Protein AF-A0A380DXK2-F1 (afdb_monomer)

Nearest PDB structures (foldseek):
  4mr0-assembly2_B  TM=6.225E-01  e=1.620E-05  Streptococcus pneumoniae R6
  4mr0-assembly1_A  TM=6.976E-01  e=2.003E-04  Streptococcus pneumoniae R6
  4yz0-assembly2_B  TM=3.897E-01  e=1.949E-01  Caldicellulosiruptor bescii DSM 6725
  8jli-assembly1_B  TM=2.303E-01  e=4.800E-01  Homo sapiens
  6fm2-assembly1_B-2  TM=2.904E-01  e=3.359E+00  Mus musculus

Solvent-accessible surface area (backbone atoms only — not comparable to full-atom values): 13545 Å² total; per-residue (Å²): 78,80,61,57,79,39,78,43,59,40,39,77,64,46,80,47,65,73,44,77,50,57,23,26,37,61,92,79,74,77,50,69,80,42,22,41,36,30,54,28,33,21,33,89,83,66,54,81,88,68,84,66,65,72,51,42,49,26,27,44,33,40,40,29,54,28,41,34,20,50,36,96,52,92,79,23,41,32,30,28,15,43,38,26,45,91,58,47,32,47,101,52,51,40,28,45,37,37,42,29,51,27,42,38,31,47,16,71,25,44,29,29,29,50,53,21,36,28,50,31,39,41,31,48,27,37,35,36,48,19,30,12,34,37,36,40,32,31,32,57,47,52,77,39,10,5,34,68,87,79,61,47,62,70,42,48,46,41,27,34,40,42,35,42,32,45,28,40,41,38,54,63,24,88,37,40,42,36,31,38,36,40,34,94,80,33,46,26,39,45,39,38,42,40,70,55,45,74,75,32,68,56,28,28,36,38,42,28,17,28,40,36,36,38,40,38,86,73,61,91,67,50,50,75,47,79,40,72,60,74,38,81,49,72,54,89,74,82,79,61,92,60,102,71,89,83,88,89,76,58,75,62,60,46,66,73,41,45,65,80,76,72,56,87,84,126

InterPro domains:
  IPR006626 Parallel beta-helix repeat [SM00710] (94-116)
  IPR006626 Parallel beta-helix repeat [SM00710] (117-138)
  IPR006626 Parallel beta-helix repeat [SM00710] (159-182)
  IPR006626 Parallel beta-helix repeat [SM00710] (188-209)
  IPR011050 Pectin lyase fold/virulence factor [SSF51126] (3-207)
  IPR012334 Pectin lyase fold [G3DSA:2.160.20.10] (1-252)

Secondary structure (DSSP, 8-state):
--S-SEEEES-EEEEEES-EEE-B--SSS--TT-EEEEEEBSSTTTS-SSS--S-PBPEEEEEES-EEE--SSTT-B--SEEEE-----TT--EEEEEEES-EEES-SSEEEE-BSEEEEEEES-EEES-SEEEEEE-B-SGGGTB-TTT--B---B--EEEEEES-EEES--SS-SEEEE-STTPPBEEEEEES-EE-STT-EEEEEEEEEEEEPPPPTT-EEEEEEEEEEE-------SSS---SSSHHHHHHHHHHHHH----

Mean predicted aligned error: 6.91 Å

Structure (mmCIF, N/CA/C/O backbone):
data_AF-A0A380DXK2-F1
#
_entry.id   AF-A0A380DXK2-F1
#
loop_
_atom_site.group_PDB
_atom_site.id
_atom_site.type_symbol
_atom_site.label_atom_id
_atom_site.label_alt_id
_atom_site.label_comp_id
_atom_site.label_asym_id
_atom_site.label_entity_id
_atom_site.label_seq_id
_atom_site.pdbx_PDB_ins_code
_atom_site.Cartn_x
_atom_site.Cartn_y
_atom_site.Cartn_z
_atom_site.occupancy
_atom_site.B_iso_or_equiv
_atom_site.auth_seq_id
_atom_site.auth_comp_id
_atom_site.auth_asym_id
_atom_site.auth_atom_id
_atom_site.pdbx_PDB_model_num
ATOM 1 N N . MET A 1 1 ? 15.115 -1.259 16.164 1.00 59.62 1 MET A N 1
ATOM 2 C CA . MET A 1 1 ? 15.925 -1.439 14.921 1.00 59.62 1 MET A CA 1
ATOM 3 C C . MET A 1 1 ? 16.032 -0.116 14.153 1.00 59.62 1 MET A C 1
ATOM 5 O O . MET A 1 1 ? 15.125 0.676 14.309 1.00 59.62 1 MET A O 1
ATOM 9 N N . SER A 1 2 ? 17.072 0.146 13.338 1.00 72.81 2 SER A N 1
ATOM 10 C CA . SER A 1 2 ? 17.188 1.383 12.511 1.00 72.81 2 SER A CA 1
ATOM 11 C C . SER A 1 2 ? 17.164 1.128 10.985 1.00 72.81 2 SER A C 1
ATOM 13 O O . SER A 1 2 ? 17.582 1.948 10.170 1.00 72.81 2 SER A O 1
ATOM 15 N N . GLY A 1 3 ? 16.683 -0.050 10.580 1.00 83.81 3 GLY A N 1
ATOM 16 C CA . GLY A 1 3 ? 16.506 -0.471 9.189 1.00 83.81 3 GLY A CA 1
ATOM 17 C C . GLY A 1 3 ? 15.325 -1.427 9.052 1.00 83.81 3 GLY A C 1
ATOM 18 O O . GLY A 1 3 ? 14.522 -1.515 9.976 1.00 83.81 3 GLY A O 1
ATOM 19 N N . HIS A 1 4 ? 15.216 -2.123 7.922 1.00 91.38 4 HIS A N 1
ATOM 20 C CA . HIS A 1 4 ? 14.158 -3.113 7.701 1.00 91.38 4 HIS A CA 1
ATOM 21 C C . HIS A 1 4 ? 14.409 -4.369 8.530 1.00 91.38 4 HIS A C 1
ATOM 23 O O . HIS A 1 4 ? 15.545 -4.850 8.587 1.00 91.38 4 HIS A O 1
ATOM 29 N N . ALA A 1 5 ? 13.357 -4.918 9.141 1.00 94.19 5 ALA A N 1
ATOM 30 C CA . ALA A 1 5 ? 13.448 -6.205 9.825 1.00 94.19 5 ALA A CA 1
ATOM 31 C C . ALA A 1 5 ? 13.549 -7.345 8.824 1.00 94.19 5 ALA A C 1
ATOM 33 O O . ALA A 1 5 ? 14.362 -8.254 8.985 1.00 94.19 5 ALA A O 1
ATOM 34 N N . ILE A 1 6 ? 12.748 -7.253 7.766 1.00 94.38 6 ILE A N 1
ATOM 35 C CA . ILE A 1 6 ? 12.801 -8.140 6.616 1.00 94.38 6 ILE A CA 1
ATOM 36 C C . ILE A 1 6 ? 12.851 -7.278 5.364 1.00 94.38 6 ILE A C 1
ATOM 38 O O . ILE A 1 6 ? 12.023 -6.392 5.172 1.00 94.38 6 ILE A O 1
ATOM 42 N N . ASP A 1 7 ? 13.809 -7.585 4.501 1.00 92.44 7 ASP A N 1
ATOM 43 C CA . ASP A 1 7 ? 13.939 -7.002 3.173 1.00 92.44 7 ASP A CA 1
ATOM 44 C C . ASP A 1 7 ? 13.830 -8.142 2.148 1.00 92.44 7 ASP A C 1
ATOM 46 O O . ASP A 1 7 ? 14.743 -8.956 1.981 1.00 92.44 7 ASP A O 1
ATOM 50 N N . ALA A 1 8 ? 12.635 -8.287 1.576 1.00 92.88 8 ALA A N 1
ATOM 51 C CA . ALA A 1 8 ? 12.204 -9.414 0.759 1.00 92.88 8 ALA A CA 1
ATOM 52 C C . ALA A 1 8 ? 12.156 -9.021 -0.721 1.00 92.88 8 ALA A C 1
ATOM 54 O O . ALA A 1 8 ? 11.147 -8.526 -1.232 1.00 92.88 8 ALA A O 1
ATOM 55 N N . CYS A 1 9 ? 13.257 -9.279 -1.424 1.00 92.62 9 CYS A N 1
ATOM 56 C CA . CYS A 1 9 ? 13.488 -8.771 -2.770 1.00 92.62 9 CYS A CA 1
ATOM 57 C C . CYS A 1 9 ? 13.574 -9.887 -3.827 1.00 92.62 9 CYS A C 1
ATOM 59 O O . CYS A 1 9 ? 14.460 -10.742 -3.773 1.00 92.62 9 CYS A O 1
ATOM 61 N N . GLY A 1 10 ? 12.669 -9.872 -4.811 1.00 93.75 10 GLY A N 1
ATOM 62 C CA . GLY A 1 10 ? 12.617 -10.864 -5.894 1.00 93.75 10 GLY A CA 1
ATOM 63 C C . GLY A 1 10 ? 12.164 -12.266 -5.469 1.00 93.75 10 GLY A C 1
ATOM 64 O O . GLY A 1 10 ? 12.605 -13.255 -6.052 1.00 93.75 10 GLY A O 1
ATOM 65 N N . ILE A 1 11 ? 11.308 -12.371 -4.450 1.00 94.44 11 ILE A N 1
ATOM 66 C CA . ILE A 1 11 ? 10.862 -13.657 -3.892 1.00 94.44 11 ILE A CA 1
ATOM 67 C C . ILE A 1 11 ? 9.568 -14.130 -4.560 1.00 94.44 11 ILE A C 1
ATOM 69 O O . ILE A 1 11 ? 8.621 -13.366 -4.710 1.00 94.44 11 ILE A O 1
ATOM 73 N N . ASN A 1 12 ? 9.488 -15.413 -4.909 1.00 97.00 12 ASN A N 1
ATOM 74 C CA . ASN A 1 12 ? 8.256 -16.050 -5.366 1.00 97.00 12 ASN A CA 1
ATOM 75 C C . ASN A 1 12 ? 7.827 -17.120 -4.356 1.00 97.00 12 ASN A C 1
ATOM 77 O O . ASN A 1 12 ? 8.365 -18.225 -4.378 1.00 97.00 12 ASN A O 1
ATOM 81 N N . GLY A 1 13 ? 6.874 -16.783 -3.485 1.00 95.94 13 GLY A N 1
ATOM 82 C CA . GLY A 1 13 ? 6.506 -17.621 -2.344 1.00 95.94 13 GLY A CA 1
ATOM 83 C C . GLY A 1 13 ? 7.196 -17.155 -1.066 1.00 95.94 13 GLY A C 1
ATOM 84 O O . GLY A 1 13 ? 8.308 -17.576 -0.764 1.00 95.94 13 GLY A O 1
ATOM 85 N N . LEU A 1 14 ? 6.524 -16.295 -0.306 1.00 97.50 14 LEU A N 1
ATOM 86 C CA . LEU A 1 14 ? 6.937 -15.889 1.039 1.00 97.50 14 LEU A CA 1
ATOM 87 C C . LEU A 1 14 ? 5.755 -16.059 1.985 1.00 97.50 14 LEU A C 1
ATOM 89 O O . LEU A 1 14 ? 4.659 -15.587 1.688 1.00 97.50 14 LEU A O 1
ATOM 93 N N . TYR A 1 15 ? 5.987 -16.694 3.129 1.00 98.25 15 TYR A N 1
ATOM 94 C CA . TYR A 1 15 ? 4.976 -16.839 4.165 1.00 98.25 15 TYR A CA 1
ATOM 95 C C . TYR A 1 15 ? 5.531 -16.392 5.513 1.00 98.25 15 TYR A C 1
ATOM 97 O O . TYR A 1 15 ? 6.488 -16.974 6.019 1.00 98.25 15 TYR A O 1
ATOM 105 N N . ILE A 1 16 ? 4.934 -15.341 6.072 1.00 98.44 16 ILE A N 1
ATOM 106 C CA . ILE A 1 16 ? 5.246 -14.806 7.396 1.00 98.44 16 ILE A CA 1
ATOM 107 C C . ILE A 1 16 ? 3.983 -14.955 8.237 1.00 98.44 16 ILE A C 1
ATOM 109 O O . ILE A 1 16 ? 2.924 -14.447 7.868 1.00 98.44 16 ILE A O 1
ATOM 113 N N . LYS A 1 17 ? 4.094 -15.685 9.345 1.00 98.12 17 LYS A N 1
ATOM 114 C CA . LYS A 1 17 ? 2.957 -16.059 10.183 1.00 98.12 17 LYS A CA 1
ATOM 115 C C . LYS A 1 17 ? 3.335 -15.971 11.656 1.00 98.12 17 LYS A C 1
ATOM 117 O O . LYS A 1 17 ? 4.442 -16.377 12.006 1.00 98.12 17 LYS A O 1
ATOM 122 N N . ASN A 1 18 ? 2.435 -15.487 12.514 1.00 98.19 18 ASN A N 1
ATOM 123 C CA . ASN A 1 18 ? 2.609 -15.498 13.977 1.00 98.19 18 ASN A CA 1
ATOM 124 C C . ASN A 1 18 ? 3.922 -14.853 14.462 1.00 98.19 18 ASN A C 1
ATOM 126 O O . ASN A 1 18 ? 4.557 -15.331 15.400 1.00 98.19 18 ASN A O 1
ATOM 130 N N . CYS A 1 19 ? 4.341 -13.776 13.800 1.00 98.50 19 CYS A N 1
ATOM 131 C CA . CYS A 1 19 ? 5.544 -13.017 14.148 1.00 98.50 19 CYS A CA 1
ATOM 132 C C . CYS A 1 19 ? 5.186 -11.667 14.779 1.00 98.50 19 CYS A C 1
ATOM 134 O O . CYS A 1 19 ? 4.150 -11.086 14.452 1.00 98.50 19 CYS A O 1
ATOM 136 N N . SER A 1 20 ? 6.075 -11.152 15.627 1.00 97.75 20 SER A N 1
ATOM 137 C CA . SER A 1 20 ? 5.959 -9.821 16.223 1.00 97.75 20 SER A CA 1
ATOM 138 C C . SER A 1 20 ? 7.123 -8.937 15.780 1.00 97.75 20 SER A C 1
ATOM 140 O O . SER A 1 20 ? 8.282 -9.350 15.844 1.00 97.75 20 SER A O 1
ATOM 142 N N . PHE A 1 21 ? 6.811 -7.736 15.301 1.00 97.44 21 PHE A N 1
ATOM 143 C CA . PHE A 1 21 ? 7.766 -6.732 14.848 1.00 97.44 21 PHE A CA 1
ATOM 144 C C . PHE A 1 21 ? 7.663 -5.514 15.763 1.00 97.44 21 PHE A C 1
ATOM 146 O O . PHE A 1 21 ? 6.885 -4.593 15.518 1.00 97.44 21 PHE A O 1
ATOM 153 N N . GLU A 1 22 ? 8.472 -5.510 16.816 1.00 95.44 22 GLU A N 1
ATOM 154 C CA . GLU A 1 22 ? 8.384 -4.550 17.918 1.00 95.44 22 GLU A CA 1
ATOM 155 C C . GLU A 1 22 ? 9.598 -3.619 17.919 1.00 95.44 22 GLU A C 1
ATOM 157 O O . GLU A 1 22 ? 10.741 -4.072 18.015 1.00 95.44 22 GLU A O 1
ATOM 162 N N . GLY A 1 23 ? 9.358 -2.312 17.836 1.00 91.56 23 GLY A N 1
ATOM 163 C CA . GLY A 1 23 ? 10.388 -1.316 18.114 1.00 91.56 23 GLY A CA 1
ATOM 164 C C . GLY A 1 23 ? 11.254 -0.875 16.925 1.00 91.56 23 GLY A C 1
ATOM 165 O O . GLY A 1 23 ? 12.134 -1.590 16.421 1.00 91.56 23 GLY A O 1
ATOM 166 N N . PHE A 1 24 ? 11.123 0.397 16.563 1.00 91.25 24 PHE A N 1
ATOM 167 C CA . PHE A 1 24 ? 11.959 1.104 15.601 1.00 91.25 24 PHE A CA 1
ATOM 168 C C . PHE A 1 24 ? 12.616 2.330 16.246 1.00 91.25 24 PHE A C 1
ATOM 170 O O . PHE A 1 24 ? 12.027 2.996 17.091 1.00 91.25 24 PHE A O 1
ATOM 177 N N . ILE A 1 25 ? 13.854 2.623 15.845 1.00 87.69 25 ILE A N 1
ATOM 178 C CA . ILE A 1 25 ? 14.570 3.842 16.227 1.00 87.69 25 ILE A CA 1
ATOM 179 C C . ILE A 1 25 ? 15.101 4.509 14.967 1.00 87.69 25 ILE A C 1
ATOM 181 O O . ILE A 1 25 ? 15.962 3.969 14.262 1.00 87.69 25 ILE A O 1
ATOM 185 N N . ASP A 1 26 ? 14.624 5.723 14.725 1.00 84.25 26 ASP A N 1
ATOM 186 C CA . ASP A 1 26 ? 15.182 6.628 13.733 1.00 84.25 26 ASP A CA 1
ATOM 187 C C . ASP A 1 26 ? 16.156 7.609 14.394 1.00 84.25 26 ASP A C 1
ATOM 189 O O . ASP A 1 26 ? 15.783 8.720 14.760 1.00 84.25 26 ASP A O 1
ATOM 193 N N . TYR A 1 27 ? 17.421 7.211 14.544 1.00 81.88 27 TYR A N 1
ATOM 194 C CA . TYR A 1 27 ? 18.449 8.085 15.128 1.00 81.88 27 TYR A CA 1
ATOM 195 C C . TYR A 1 27 ? 18.692 9.367 14.315 1.00 81.88 27 TYR A C 1
ATOM 197 O O . TYR A 1 27 ? 19.200 10.347 14.852 1.00 81.88 27 TYR A O 1
ATOM 205 N N . SER A 1 28 ? 18.366 9.350 13.019 1.00 82.81 28 SER A N 1
ATOM 206 C CA . SER A 1 28 ? 18.633 10.447 12.080 1.00 82.81 28 SER A CA 1
ATOM 207 C C . SER A 1 28 ? 17.441 11.375 11.840 1.00 82.81 28 SER A C 1
ATOM 209 O O . SER A 1 28 ? 17.629 12.491 11.371 1.00 82.81 28 SER A O 1
ATOM 211 N N . GLY A 1 29 ? 16.217 10.907 12.099 1.00 83.00 29 GLY A N 1
ATOM 212 C CA . GLY A 1 29 ? 14.978 11.537 11.625 1.00 83.00 29 GLY A CA 1
ATOM 213 C C . GLY A 1 29 ? 14.725 11.382 10.114 1.00 83.00 29 GLY A C 1
ATOM 214 O O . GLY A 1 29 ? 13.727 11.879 9.595 1.00 83.00 29 GLY A O 1
ATOM 215 N N . GLU A 1 30 ? 15.614 10.706 9.384 1.00 84.06 30 GLU A N 1
ATOM 216 C CA . GLU A 1 30 ? 15.563 10.566 7.925 1.00 84.06 30 GLU A CA 1
ATOM 217 C C . GLU A 1 30 ? 15.010 9.205 7.471 1.00 84.06 30 GLU A C 1
ATOM 219 O O . GLU A 1 30 ? 14.926 8.933 6.275 1.00 84.06 30 GLU A O 1
ATOM 224 N N . ARG A 1 31 ? 14.605 8.330 8.399 1.00 83.19 31 ARG A N 1
ATOM 225 C CA . ARG A 1 31 ? 14.123 6.961 8.139 1.00 83.19 31 ARG A CA 1
ATOM 226 C C . ARG A 1 31 ? 12.601 6.839 8.224 1.00 83.19 31 ARG A C 1
ATOM 228 O O . ARG A 1 31 ? 12.080 5.727 8.334 1.00 83.19 31 ARG A O 1
ATOM 235 N N . PHE A 1 32 ? 11.868 7.942 8.071 1.00 81.69 32 PHE A N 1
ATOM 236 C CA . PHE A 1 32 ? 10.393 7.982 8.007 1.00 81.69 32 PHE A CA 1
ATOM 237 C C . PHE A 1 32 ? 9.779 7.067 6.926 1.00 81.69 32 PHE A C 1
ATOM 239 O O . PHE A 1 32 ? 8.581 6.778 6.918 1.00 81.69 32 PHE A O 1
ATOM 246 N N . TYR A 1 33 ? 10.583 6.638 5.953 1.00 81.31 33 TYR A N 1
ATOM 247 C CA . TYR A 1 33 ? 10.167 5.731 4.893 1.00 81.31 33 TYR A CA 1
ATOM 248 C C . TYR A 1 33 ? 10.405 4.251 5.218 1.00 81.31 33 TYR A C 1
ATOM 250 O O . TYR A 1 33 ? 9.895 3.423 4.482 1.00 81.31 33 TYR A O 1
ATOM 258 N N . SER A 1 34 ? 11.145 3.906 6.277 1.00 87.88 34 SER A N 1
ATOM 259 C CA . SER A 1 34 ? 11.535 2.517 6.547 1.00 87.88 34 SER A CA 1
ATOM 260 C C . SER A 1 34 ? 10.358 1.652 7.009 1.00 87.88 34 SER A C 1
ATOM 262 O O . SER A 1 34 ? 9.697 1.963 7.999 1.00 87.88 34 SER A O 1
ATOM 264 N N . GLU A 1 35 ? 10.130 0.553 6.292 1.00 92.75 35 GLU A N 1
ATOM 265 C CA . GLU A 1 35 ? 9.209 -0.521 6.658 1.00 92.75 35 GLU A CA 1
ATOM 266 C C . GLU A 1 35 ? 9.829 -1.528 7.631 1.00 92.75 35 GLU A C 1
ATOM 268 O O . GLU A 1 35 ? 11.023 -1.820 7.530 1.00 92.75 35 GLU A O 1
ATOM 273 N N . ALA A 1 36 ? 9.000 -2.160 8.468 1.00 96.38 36 ALA A N 1
ATOM 274 C CA . ALA A 1 36 ? 9.366 -3.405 9.145 1.00 96.38 36 ALA A CA 1
ATOM 275 C C . ALA A 1 36 ? 9.620 -4.531 8.132 1.00 96.38 36 ALA A C 1
ATOM 277 O O . ALA A 1 36 ? 10.673 -5.167 8.159 1.00 96.38 36 ALA A O 1
ATOM 278 N N . ILE A 1 37 ? 8.678 -4.738 7.208 1.00 97.50 37 ILE A N 1
ATOM 279 C CA . ILE A 1 37 ? 8.799 -5.680 6.094 1.00 97.50 37 ILE A CA 1
ATOM 280 C C . ILE A 1 37 ? 8.748 -4.901 4.783 1.00 97.50 37 ILE A C 1
ATOM 282 O O . ILE A 1 37 ? 7.697 -4.402 4.374 1.00 97.50 37 ILE A O 1
ATOM 286 N N . GLN A 1 38 ? 9.874 -4.850 4.088 1.00 95.88 38 GLN A N 1
ATOM 287 C CA . GLN A 1 38 ? 9.932 -4.340 2.729 1.00 95.88 38 GLN A CA 1
ATOM 288 C C . GLN A 1 38 ? 9.748 -5.496 1.744 1.00 95.88 38 GLN A C 1
ATOM 290 O O . GLN A 1 38 ? 10.508 -6.461 1.758 1.00 95.88 38 GLN A O 1
ATOM 295 N N . LEU A 1 39 ? 8.727 -5.408 0.892 1.00 96.19 39 LEU A N 1
ATOM 296 C CA . LEU A 1 39 ? 8.545 -6.300 -0.252 1.00 96.19 39 LEU A CA 1
ATOM 297 C C . LEU A 1 39 ? 9.061 -5.566 -1.487 1.00 96.19 39 LEU A C 1
ATOM 299 O O . LEU A 1 39 ? 8.426 -4.604 -1.916 1.00 96.19 39 LEU A O 1
ATOM 303 N N . ASP A 1 40 ? 10.194 -5.983 -2.054 1.00 94.06 40 ASP A N 1
ATOM 304 C CA . ASP A 1 40 ? 10.843 -5.220 -3.125 1.00 94.06 40 ASP A CA 1
ATOM 305 C C . ASP A 1 40 ? 11.183 -5.993 -4.406 1.00 94.06 40 ASP A C 1
ATOM 307 O O . ASP A 1 40 ? 10.995 -7.207 -4.528 1.00 94.06 40 ASP A O 1
ATOM 311 N N . ILE A 1 41 ? 11.646 -5.241 -5.400 1.00 94.19 41 ILE A N 1
ATOM 312 C CA . ILE A 1 41 ? 12.091 -5.701 -6.711 1.00 94.19 41 ILE A CA 1
ATOM 313 C C . ILE A 1 41 ? 13.616 -5.653 -6.818 1.00 94.19 41 ILE A C 1
ATOM 315 O O . ILE A 1 41 ? 14.271 -4.722 -6.353 1.00 94.19 41 ILE A O 1
ATOM 319 N N . GLN A 1 42 ? 14.185 -6.637 -7.506 1.00 93.50 42 GLN A N 1
ATOM 320 C CA . GLN A 1 42 ? 15.620 -6.750 -7.730 1.00 93.50 42 GLN A CA 1
ATOM 321 C C . GLN A 1 42 ? 16.133 -5.698 -8.728 1.00 93.50 42 GLN A C 1
ATOM 323 O O . GLN A 1 42 ? 16.169 -5.907 -9.943 1.00 93.50 42 GLN A O 1
ATOM 328 N N . VAL A 1 43 ? 16.506 -4.522 -8.217 1.00 90.88 43 VAL A N 1
ATOM 329 C CA . VAL A 1 43 ? 17.000 -3.375 -8.996 1.00 90.88 43 VAL A CA 1
ATOM 330 C C . VAL A 1 43 ? 18.087 -2.602 -8.238 1.00 90.88 43 VAL A C 1
ATOM 332 O O . VAL A 1 43 ? 18.174 -2.715 -7.012 1.00 90.88 43 VAL A O 1
ATOM 335 N N . PRO A 1 44 ? 18.897 -1.761 -8.917 1.00 86.25 44 PRO A N 1
ATOM 336 C CA . PRO A 1 44 ? 19.939 -0.998 -8.239 1.00 86.25 44 PRO A CA 1
ATOM 337 C C . PRO A 1 44 ? 19.360 -0.104 -7.134 1.00 86.25 44 PRO A C 1
ATOM 339 O O . PRO A 1 44 ? 18.420 0.661 -7.368 1.00 86.25 44 PRO A O 1
ATOM 342 N N . GLY A 1 45 ? 19.934 -0.209 -5.934 1.00 81.19 45 GLY A N 1
ATOM 343 C CA . GLY A 1 45 ? 19.559 0.568 -4.750 1.00 81.19 45 GLY A CA 1
ATOM 344 C C . GLY A 1 45 ? 18.386 0.022 -3.928 1.00 81.19 45 GLY A C 1
ATOM 345 O O . GLY A 1 45 ? 18.233 0.471 -2.800 1.00 81.19 45 GLY A O 1
ATOM 346 N N . ALA A 1 46 ? 17.598 -0.928 -4.444 1.00 79.75 46 ALA A N 1
ATOM 347 C CA . ALA A 1 46 ? 16.521 -1.570 -3.679 1.00 79.75 46 ALA A CA 1
ATOM 348 C C . ALA A 1 46 ? 17.082 -2.594 -2.685 1.00 79.75 46 ALA A C 1
ATOM 350 O O . ALA A 1 46 ? 16.826 -2.505 -1.493 1.00 79.75 46 ALA A O 1
ATOM 351 N N . PHE A 1 47 ? 17.938 -3.502 -3.167 1.00 80.50 47 PHE A N 1
ATOM 352 C CA . PHE A 1 47 ? 18.596 -4.508 -2.336 1.00 80.50 47 PHE A CA 1
ATOM 353 C C . PHE A 1 47 ? 20.070 -4.675 -2.751 1.00 80.50 47 PHE A C 1
ATOM 355 O O . PHE A 1 47 ? 20.388 -5.455 -3.644 1.00 80.50 47 PHE A O 1
ATOM 362 N N . PRO A 1 48 ? 21.007 -3.911 -2.159 1.00 70.75 48 PRO A N 1
ATOM 363 C CA . PRO A 1 48 ? 22.376 -3.807 -2.675 1.00 70.75 48 PRO A CA 1
ATOM 364 C C . PRO A 1 48 ? 23.308 -4.954 -2.253 1.00 70.75 48 PRO A C 1
ATOM 366 O O . PRO A 1 48 ? 24.468 -4.967 -2.657 1.00 70.75 48 PRO A O 1
ATOM 369 N N . LYS A 1 49 ? 22.854 -5.883 -1.400 1.00 75.94 49 LYS A N 1
ATOM 370 C CA . LYS A 1 49 ? 23.739 -6.873 -0.760 1.00 75.94 49 LYS A CA 1
ATOM 371 C C . LYS A 1 49 ? 24.047 -8.083 -1.644 1.00 75.94 49 LYS A C 1
ATOM 373 O O . LYS A 1 49 ? 25.167 -8.580 -1.599 1.00 75.94 49 LYS A O 1
ATOM 378 N N . PHE A 1 50 ? 23.065 -8.582 -2.395 1.00 77.00 50 PHE A N 1
ATOM 379 C CA . PHE A 1 50 ? 23.194 -9.741 -3.288 1.00 77.00 50 PHE A CA 1
ATOM 380 C C . PHE A 1 50 ? 21.996 -9.825 -4.246 1.00 77.00 50 PHE A C 1
ATOM 382 O O . PHE A 1 50 ? 20.967 -9.212 -3.993 1.00 77.00 50 PHE A O 1
ATOM 389 N N . GLY A 1 51 ? 22.108 -10.620 -5.313 1.00 75.56 51 GLY A N 1
ATOM 390 C CA . GLY A 1 51 ? 21.061 -10.772 -6.333 1.00 75.56 51 GLY A CA 1
ATOM 391 C C . GLY A 1 51 ? 21.414 -10.110 -7.668 1.00 75.56 51 GLY A C 1
ATOM 392 O O . GLY A 1 51 ? 22.380 -9.353 -7.773 1.00 75.56 51 GLY A O 1
ATOM 393 N N . THR A 1 52 ? 20.655 -10.441 -8.711 1.00 84.19 52 THR A N 1
ATOM 394 C CA . THR A 1 52 ? 20.771 -9.839 -10.047 1.00 84.19 52 THR A CA 1
ATOM 395 C C . THR A 1 52 ? 19.855 -8.631 -10.155 1.00 84.19 52 THR A C 1
ATOM 397 O O . THR A 1 52 ? 18.687 -8.725 -9.832 1.00 84.19 52 THR A O 1
ATOM 400 N N . THR A 1 53 ? 20.328 -7.493 -10.662 1.00 88.38 53 THR A N 1
ATOM 401 C CA . THR A 1 53 ? 19.486 -6.297 -10.860 1.00 88.38 53 THR A CA 1
ATOM 402 C C . THR A 1 53 ? 18.657 -6.376 -12.150 1.00 88.38 53 THR A C 1
ATOM 404 O O . THR A 1 53 ? 18.778 -5.521 -13.027 1.00 88.38 53 THR A O 1
ATOM 407 N N . ASP A 1 54 ? 17.858 -7.432 -12.295 1.00 91.38 54 ASP A N 1
ATOM 408 C CA . ASP A 1 54 ? 17.142 -7.816 -13.524 1.00 91.38 54 ASP A CA 1
ATOM 409 C C . ASP A 1 54 ? 15.624 -7.563 -13.467 1.00 91.38 54 ASP A C 1
ATOM 411 O O . ASP A 1 54 ? 14.861 -8.011 -14.329 1.00 91.38 54 ASP A O 1
ATOM 415 N N . GLY A 1 55 ? 15.164 -6.842 -12.444 1.00 93.00 55 GLY A N 1
ATOM 416 C CA . GLY A 1 55 ? 13.757 -6.530 -12.239 1.00 93.00 55 GLY A CA 1
ATOM 417 C C . GLY A 1 55 ? 12.911 -7.731 -11.813 1.00 93.00 55 GLY A C 1
ATOM 418 O O . GLY A 1 55 ? 11.690 -7.689 -11.997 1.00 93.00 55 GLY A O 1
ATOM 419 N N . THR A 1 56 ? 13.519 -8.791 -11.269 1.00 95.06 56 THR A N 1
ATOM 420 C CA . THR A 1 56 ? 12.783 -9.889 -10.632 1.00 95.06 56 THR A CA 1
ATOM 421 C C . THR A 1 56 ? 11.935 -9.347 -9.484 1.00 95.06 56 THR A C 1
ATOM 423 O O . THR A 1 56 ? 12.435 -8.703 -8.561 1.00 95.06 56 THR A O 1
ATOM 426 N N . ILE A 1 57 ? 10.625 -9.576 -9.570 1.00 95.62 57 ILE A N 1
ATOM 427 C CA . ILE A 1 57 ? 9.613 -8.993 -8.684 1.00 95.62 57 ILE A CA 1
ATOM 428 C C . ILE A 1 57 ? 9.215 -9.963 -7.572 1.00 95.62 57 ILE A C 1
ATOM 430 O O . ILE A 1 57 ? 9.098 -11.166 -7.817 1.00 95.62 57 ILE A O 1
ATOM 434 N N . THR A 1 58 ? 8.958 -9.437 -6.373 1.00 97.25 58 THR A N 1
ATOM 435 C CA . THR A 1 58 ? 8.369 -10.223 -5.284 1.00 97.25 58 THR A CA 1
ATOM 436 C C . THR A 1 58 ? 6.877 -10.478 -5.533 1.00 97.25 58 THR A C 1
ATOM 438 O O . THR A 1 58 ? 6.121 -9.553 -5.833 1.00 97.25 58 THR A O 1
ATOM 441 N N . LYS A 1 59 ? 6.440 -11.736 -5.420 1.00 98.19 59 LYS A N 1
ATOM 442 C CA . LYS A 1 59 ? 5.058 -12.186 -5.653 1.00 98.19 59 LYS A CA 1
ATOM 443 C C . LYS A 1 59 ? 4.715 -13.442 -4.851 1.00 98.19 59 LYS A C 1
ATOM 445 O O . LYS A 1 59 ? 5.610 -14.136 -4.372 1.00 98.19 59 LYS A O 1
ATOM 450 N N . ASN A 1 60 ? 3.423 -13.764 -4.763 1.00 96.75 60 ASN A N 1
ATOM 451 C CA . ASN A 1 60 ? 2.899 -14.896 -3.991 1.00 96.75 60 ASN A CA 1
ATOM 452 C C . ASN A 1 60 ? 3.325 -14.806 -2.518 1.00 96.75 60 ASN A C 1
ATOM 454 O O . ASN A 1 60 ? 4.089 -15.633 -2.020 1.00 96.75 60 ASN A O 1
ATOM 458 N N . VAL A 1 61 ? 2.865 -13.757 -1.838 1.00 98.50 61 VAL A N 1
ATOM 459 C CA . VAL A 1 61 ? 3.242 -13.460 -0.451 1.00 98.50 61 VAL A CA 1
ATOM 460 C C . VAL A 1 61 ? 2.021 -13.544 0.452 1.00 98.50 61 VAL A C 1
ATOM 462 O O . VAL A 1 61 ? 0.966 -13.013 0.111 1.00 98.50 61 VAL A O 1
ATOM 465 N N . ILE A 1 62 ? 2.180 -14.168 1.617 1.00 98.25 62 ILE A N 1
ATOM 466 C CA . ILE A 1 62 ? 1.192 -14.183 2.695 1.00 98.25 62 ILE A CA 1
ATOM 467 C C . ILE A 1 62 ? 1.861 -13.652 3.967 1.00 98.25 62 ILE A C 1
ATOM 469 O O . ILE A 1 62 ? 2.896 -14.168 4.386 1.00 98.25 62 ILE A O 1
ATOM 473 N N . ILE A 1 63 ? 1.270 -12.625 4.574 1.00 98.62 63 ILE A N 1
ATOM 474 C CA . ILE A 1 63 ? 1.651 -12.078 5.880 1.00 98.62 63 ILE A CA 1
ATOM 475 C C . ILE A 1 63 ? 0.400 -12.086 6.753 1.00 98.62 63 ILE A C 1
ATOM 477 O O . ILE A 1 63 ? -0.551 -11.342 6.481 1.00 98.62 63 ILE A O 1
ATOM 481 N N . GLU A 1 64 ? 0.370 -12.947 7.767 1.00 98.12 64 GLU A N 1
ATOM 482 C CA . GLU A 1 64 ? -0.819 -13.108 8.598 1.00 98.12 64 GLU A CA 1
ATOM 483 C C . GLU A 1 64 ? -0.554 -13.376 10.072 1.00 98.12 64 GLU A C 1
ATOM 485 O O . GLU A 1 64 ? 0.484 -13.910 10.458 1.00 98.12 64 GLU A O 1
ATOM 490 N N . ASP A 1 65 ? -1.554 -13.056 10.890 1.00 97.94 65 ASP A N 1
ATOM 491 C CA . ASP A 1 65 ? -1.532 -13.296 12.331 1.00 97.94 65 ASP A CA 1
ATOM 492 C C . ASP A 1 65 ? -0.289 -12.668 13.010 1.00 97.94 65 ASP A C 1
ATOM 494 O O . ASP A 1 65 ? 0.227 -13.201 13.993 1.00 97.94 65 ASP A O 1
ATOM 498 N N . CYS A 1 66 ? 0.223 -11.556 12.464 1.00 98.88 66 CYS A N 1
ATOM 499 C CA . CYS A 1 66 ? 1.385 -10.824 12.969 1.00 98.88 66 CYS A CA 1
ATOM 500 C C . CYS A 1 66 ? 1.001 -9.546 13.726 1.00 98.88 66 CYS A C 1
ATOM 502 O O . CYS A 1 66 ? -0.064 -8.959 13.514 1.00 98.88 66 CYS A O 1
ATOM 504 N N . TYR A 1 67 ? 1.928 -9.083 14.561 1.00 98.69 67 TYR A N 1
ATOM 505 C CA . TYR A 1 67 ? 1.863 -7.801 15.259 1.00 98.69 67 TYR A CA 1
ATOM 506 C C . TYR A 1 67 ? 2.983 -6.867 14.788 1.00 98.69 67 TYR A C 1
ATOM 508 O O . TYR A 1 67 ? 4.115 -7.305 14.579 1.00 98.69 67 TYR A O 1
ATOM 516 N N . PHE A 1 68 ? 2.668 -5.582 14.635 1.00 98.56 68 PHE A N 1
ATOM 517 C CA . PHE A 1 68 ? 3.613 -4.512 14.326 1.00 98.56 68 PHE A CA 1
ATOM 518 C C . PHE A 1 68 ? 3.328 -3.334 15.249 1.00 98.56 68 PHE A C 1
ATOM 520 O O . PHE A 1 68 ? 2.227 -2.782 15.195 1.00 98.56 68 PHE A O 1
ATOM 527 N N . GLY A 1 69 ? 4.307 -2.928 16.054 1.00 96.94 69 GLY A N 1
ATOM 528 C CA . GLY A 1 69 ? 4.064 -1.906 17.065 1.00 96.94 69 GLY A CA 1
ATOM 529 C C . GLY A 1 69 ? 5.307 -1.440 17.821 1.00 96.94 69 GLY A C 1
ATOM 530 O O . GLY A 1 69 ? 6.438 -1.742 17.409 1.00 96.94 69 GLY A O 1
ATOM 531 N N . PRO A 1 70 ? 5.112 -0.669 18.906 1.00 94.50 70 PRO A N 1
ATOM 532 C CA . PRO A 1 70 ? 6.193 -0.279 19.801 1.00 94.50 70 PRO A CA 1
ATOM 533 C C . PRO A 1 70 ? 6.818 -1.497 20.489 1.00 94.50 70 PRO A C 1
ATOM 535 O O . PRO A 1 70 ? 6.271 -2.597 20.487 1.00 94.50 70 PRO A O 1
ATOM 538 N N . SER A 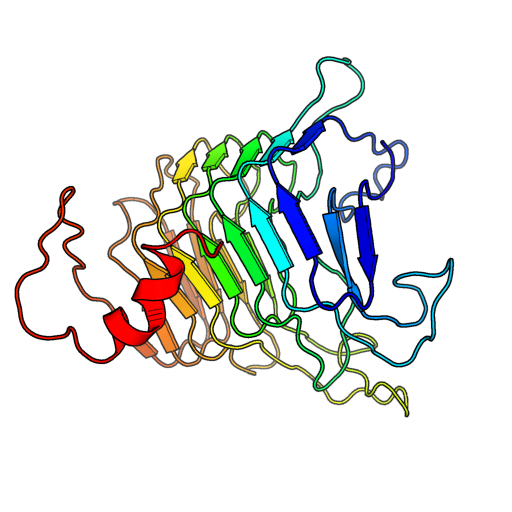1 71 ? 7.994 -1.289 21.071 1.00 93.50 71 SER A N 1
ATOM 539 C CA . SER A 1 71 ? 8.593 -2.232 22.012 1.00 93.50 71 SER A CA 1
ATOM 540 C C . SER A 1 71 ? 8.431 -1.707 23.437 1.00 93.50 71 SER A C 1
ATOM 542 O O . SER A 1 71 ? 8.333 -0.503 23.656 1.00 93.50 71 SER A O 1
ATOM 544 N N . GLU A 1 72 ? 8.497 -2.602 24.421 1.00 90.69 72 GLU A N 1
ATOM 545 C CA . GLU A 1 72 ? 8.578 -2.248 25.847 1.00 90.69 72 GLU A CA 1
ATOM 546 C C . GLU A 1 72 ? 9.866 -1.477 26.209 1.00 90.69 72 GLU A C 1
ATOM 548 O O . GLU A 1 72 ? 9.988 -0.918 27.300 1.00 90.69 72 GLU A O 1
ATOM 553 N N . LEU A 1 73 ? 10.863 -1.446 25.315 1.00 88.50 73 LEU A N 1
ATOM 554 C CA . LEU A 1 73 ? 12.078 -0.658 25.503 1.00 88.50 73 LEU A CA 1
ATOM 555 C C . LEU A 1 73 ? 11.788 0.835 25.240 1.00 88.50 73 LEU A C 1
ATOM 557 O O . LEU A 1 73 ? 11.457 1.174 24.106 1.00 88.50 73 LEU A O 1
ATOM 561 N N . PRO A 1 74 ? 11.992 1.752 26.214 1.00 80.94 74 PRO A N 1
ATOM 562 C CA . PRO A 1 74 ? 11.537 3.148 26.117 1.00 80.94 74 PRO A CA 1
ATOM 563 C C . PRO A 1 74 ? 12.051 3.942 24.909 1.00 80.94 74 PRO A C 1
ATOM 565 O O . PRO A 1 74 ? 11.402 4.881 24.462 1.00 80.94 74 PRO A O 1
ATOM 568 N N . GLU A 1 75 ? 13.225 3.587 24.386 1.00 84.62 75 GLU A N 1
ATOM 569 C CA . GLU A 1 75 ? 13.827 4.256 23.227 1.00 84.62 75 GLU A CA 1
ATOM 570 C C . GLU A 1 75 ? 13.319 3.701 21.886 1.00 84.62 75 GLU A C 1
ATOM 572 O O . GLU A 1 75 ? 13.560 4.308 20.847 1.00 84.62 75 GLU A O 1
ATOM 577 N N . MET A 1 76 ? 12.626 2.556 21.893 1.00 86.88 76 MET A N 1
ATOM 578 C CA . MET A 1 76 ? 12.138 1.847 20.709 1.00 86.88 76 MET A CA 1
ATOM 579 C C . MET A 1 76 ? 10.638 2.070 20.504 1.00 86.88 76 MET A C 1
ATOM 581 O O . MET A 1 76 ? 9.810 1.217 20.827 1.00 86.88 76 MET A O 1
ATOM 585 N N . GLY A 1 77 ? 10.308 3.218 19.909 1.00 87.88 77 GLY A N 1
ATOM 586 C CA . GLY A 1 77 ? 8.946 3.547 19.490 1.00 87.88 77 GLY A CA 1
ATOM 587 C C . GLY A 1 77 ? 8.413 2.629 18.386 1.00 87.88 77 GLY A C 1
ATOM 588 O O . GLY A 1 77 ? 9.075 1.691 17.941 1.00 87.88 77 GLY A O 1
ATOM 589 N N . SER A 1 78 ? 7.193 2.886 17.926 1.00 90.81 78 SER A N 1
ATOM 590 C CA . SER A 1 78 ? 6.600 2.090 16.849 1.00 90.81 78 SER A CA 1
ATOM 591 C C . SER A 1 78 ? 7.248 2.376 15.487 1.00 90.81 78 SER A C 1
ATOM 593 O O . SER A 1 78 ? 7.985 3.345 15.292 1.00 90.81 78 SER A O 1
ATOM 595 N N . TRP A 1 79 ? 6.966 1.511 14.519 1.00 94.62 79 TRP A N 1
ATOM 596 C CA . TRP A 1 79 ? 7.453 1.642 13.152 1.00 94.62 79 TRP A CA 1
ATOM 597 C C . TRP A 1 79 ? 6.852 2.858 12.443 1.00 94.62 79 TRP A C 1
ATOM 599 O O . TRP A 1 79 ? 5.695 3.214 12.651 1.00 94.62 79 TRP A O 1
ATOM 609 N N . ASN A 1 80 ? 7.610 3.449 11.516 1.00 92.25 80 ASN A N 1
ATOM 610 C CA . ASN A 1 80 ? 7.079 4.477 10.614 1.00 92.25 80 ASN A CA 1
ATOM 611 C C . ASN A 1 80 ? 6.133 3.883 9.560 1.00 92.25 80 ASN A C 1
ATOM 613 O O . ASN A 1 80 ? 5.166 4.521 9.140 1.00 92.25 80 ASN A O 1
ATOM 617 N N . ARG A 1 81 ? 6.425 2.655 9.117 1.00 95.44 81 ARG A N 1
ATOM 618 C CA . ARG A 1 81 ? 5.602 1.841 8.216 1.00 95.44 81 ARG A CA 1
ATOM 619 C C . ARG A 1 81 ? 5.755 0.378 8.605 1.00 95.44 81 ARG A C 1
ATOM 621 O O . ARG A 1 81 ? 6.858 -0.060 8.922 1.00 95.44 81 ARG A O 1
ATOM 628 N N . ALA A 1 82 ? 4.683 -0.397 8.534 1.00 97.75 82 ALA A N 1
ATOM 629 C CA . ALA A 1 82 ? 4.759 -1.826 8.802 1.00 97.75 82 ALA A CA 1
ATOM 630 C C . ALA A 1 82 ? 5.190 -2.594 7.547 1.00 97.75 82 ALA A C 1
ATOM 632 O O . ALA A 1 82 ? 6.216 -3.269 7.564 1.00 97.75 82 ALA A O 1
ATOM 633 N N . ILE A 1 83 ? 4.440 -2.466 6.446 1.00 98.50 83 ILE A N 1
ATOM 634 C CA . ILE A 1 83 ? 4.675 -3.243 5.218 1.00 98.50 83 ILE A CA 1
ATOM 635 C C . ILE A 1 83 ? 4.542 -2.349 3.983 1.00 98.50 83 ILE A C 1
ATOM 637 O O . ILE A 1 83 ? 3.599 -1.561 3.862 1.00 98.50 83 ILE A O 1
ATOM 641 N N . GLY A 1 84 ? 5.459 -2.479 3.029 1.00 96.19 84 GLY A N 1
ATOM 642 C CA . GLY A 1 84 ? 5.475 -1.608 1.856 1.00 96.19 84 GLY A CA 1
ATOM 643 C C . GLY A 1 84 ? 6.630 -1.857 0.895 1.00 96.19 84 GLY A C 1
ATOM 644 O O . GLY A 1 84 ? 7.330 -2.864 0.976 1.00 96.19 84 GLY A O 1
ATOM 645 N N . SER A 1 85 ? 6.771 -0.933 -0.052 1.00 92.62 85 SER A N 1
ATOM 646 C CA . SER A 1 85 ? 7.818 -0.907 -1.074 1.00 92.62 85 SER A CA 1
ATOM 647 C C . SER A 1 85 ? 8.058 0.528 -1.547 1.00 92.62 85 SER A C 1
ATOM 649 O O . SER A 1 85 ? 7.124 1.335 -1.578 1.00 92.62 85 SER A O 1
ATOM 651 N N . HIS A 1 86 ? 9.278 0.831 -2.006 1.00 89.62 86 HIS A N 1
ATOM 652 C CA . HIS A 1 86 ? 9.600 2.110 -2.664 1.00 89.62 86 HIS A CA 1
ATOM 653 C C . HIS A 1 86 ? 10.236 1.952 -4.039 1.00 89.62 86 HIS A C 1
ATOM 655 O O . HIS A 1 86 ? 10.528 2.971 -4.680 1.00 89.62 86 HIS A O 1
ATOM 661 N N . ALA A 1 87 ? 10.454 0.722 -4.510 1.00 93.81 87 ALA A N 1
ATOM 662 C CA . ALA A 1 87 ? 10.980 0.482 -5.842 1.00 93.81 87 ALA A CA 1
ATOM 663 C C . ALA A 1 87 ? 9.985 -0.270 -6.731 1.00 93.81 87 ALA A C 1
ATOM 665 O O . ALA A 1 87 ? 9.150 -1.073 -6.312 1.00 93.81 87 ALA A O 1
ATOM 666 N N . SER A 1 88 ? 10.042 0.068 -8.015 1.00 95.25 88 SER A N 1
ATOM 667 C CA . SER A 1 88 ? 9.206 -0.520 -9.053 1.00 95.25 88 SER A CA 1
ATOM 668 C C . SER A 1 88 ? 9.893 -0.398 -10.410 1.00 95.25 88 SER A C 1
ATOM 670 O O . SER A 1 88 ? 10.889 0.311 -10.538 1.00 95.25 88 SER A O 1
ATOM 672 N N . ARG A 1 89 ? 9.378 -1.079 -11.434 1.00 96.44 89 ARG A N 1
ATOM 673 C CA . ARG A 1 89 ? 9.804 -0.930 -12.835 1.00 96.44 89 ARG A CA 1
ATOM 674 C C . ARG A 1 89 ? 8.619 -1.072 -13.769 1.00 96.44 89 ARG A C 1
ATOM 676 O O . ARG A 1 89 ? 7.607 -1.664 -13.387 1.00 96.44 89 ARG A O 1
ATOM 683 N N . HIS A 1 90 ? 8.713 -0.522 -14.973 1.00 96.81 90 HIS A N 1
ATOM 684 C CA . HIS A 1 90 ? 7.645 -0.618 -15.961 1.00 96.81 90 HIS A CA 1
ATOM 685 C C . HIS A 1 90 ? 7.258 -2.084 -16.218 1.00 96.81 90 HIS A C 1
ATOM 687 O O . HIS A 1 90 ? 8.125 -2.946 -16.340 1.00 96.81 90 HIS A O 1
ATOM 693 N N . ASN A 1 91 ? 5.957 -2.378 -16.271 1.00 96.50 91 ASN A N 1
ATOM 694 C CA . ASN A 1 91 ? 5.411 -3.731 -16.453 1.00 96.50 91 ASN A CA 1
ATOM 695 C C . ASN A 1 91 ? 5.933 -4.778 -15.442 1.00 96.50 91 ASN A C 1
ATOM 697 O O . ASN A 1 91 ? 6.059 -5.967 -15.757 1.00 96.50 91 ASN A O 1
ATOM 701 N N . ARG A 1 92 ? 6.223 -4.344 -14.209 1.00 97.06 92 ARG A N 1
ATOM 702 C CA . ARG A 1 92 ? 6.526 -5.201 -13.054 1.00 97.06 92 ARG A CA 1
ATOM 703 C C . ARG A 1 92 ? 5.573 -4.874 -11.910 1.00 97.06 92 ARG A C 1
ATOM 705 O O . ARG A 1 92 ? 5.480 -3.719 -11.504 1.00 97.06 92 ARG A O 1
ATOM 712 N N . TYR A 1 93 ? 4.876 -5.891 -11.416 1.00 98.06 93 TYR A N 1
ATOM 713 C CA . TYR A 1 93 ? 3.815 -5.765 -10.419 1.00 98.06 93 TYR A CA 1
ATOM 714 C C . TYR A 1 93 ? 4.078 -6.722 -9.266 1.00 98.06 93 TYR A C 1
ATOM 716 O O . TYR A 1 93 ? 4.335 -7.901 -9.513 1.00 98.06 93 TYR A O 1
ATOM 724 N N . TYR A 1 94 ? 3.967 -6.236 -8.031 1.00 98.38 94 TYR A N 1
ATOM 725 C CA . TYR A 1 94 ? 3.870 -7.128 -6.877 1.00 98.38 94 TYR A CA 1
ATOM 726 C C . TYR A 1 94 ? 2.539 -7.856 -6.967 1.00 98.38 94 TYR A C 1
ATOM 728 O O . TYR A 1 94 ? 1.485 -7.220 -6.942 1.00 98.38 94 TYR A O 1
ATOM 736 N N . GLU A 1 95 ? 2.592 -9.167 -7.153 1.00 96.81 95 GLU A N 1
ATOM 737 C CA . GLU A 1 95 ? 1.433 -9.949 -7.573 1.00 96.81 95 GLU A CA 1
ATOM 738 C C . GLU A 1 95 ? 1.027 -10.964 -6.509 1.00 96.81 95 GLU A C 1
ATOM 740 O O . GLU A 1 95 ? 1.891 -11.613 -5.917 1.00 96.81 95 GLU A O 1
ATOM 745 N N . ASN A 1 96 ? -0.282 -11.133 -6.300 1.00 96.69 96 ASN A N 1
ATOM 746 C CA . ASN A 1 96 ? -0.840 -12.117 -5.369 1.00 96.69 96 ASN A CA 1
ATOM 747 C C . ASN A 1 96 ? -0.282 -11.950 -3.943 1.00 96.69 96 ASN A C 1
ATOM 749 O O . ASN A 1 96 ? 0.424 -12.816 -3.417 1.00 96.69 96 ASN A O 1
ATOM 753 N N . ILE A 1 97 ? -0.569 -10.794 -3.342 1.00 98.19 97 ILE A N 1
ATOM 754 C CA . ILE A 1 97 ? -0.101 -10.422 -2.002 1.00 98.19 97 ILE A CA 1
ATOM 755 C C . ILE A 1 97 ? -1.280 -10.428 -1.030 1.00 98.19 97 ILE A C 1
ATOM 757 O O . ILE A 1 97 ? -2.267 -9.726 -1.250 1.00 98.19 97 ILE A O 1
ATOM 761 N N . HIS A 1 98 ? -1.165 -11.190 0.055 1.00 98.38 98 HIS A N 1
ATOM 762 C CA . HIS A 1 98 ? -2.176 -11.325 1.102 1.00 98.38 98 HIS A CA 1
ATOM 763 C C . HIS A 1 98 ? -1.615 -10.804 2.422 1.00 98.38 98 HIS A C 1
ATOM 765 O O . HIS A 1 98 ? -0.653 -11.353 2.948 1.00 98.38 98 HIS A O 1
ATOM 771 N N . ILE A 1 99 ? -2.226 -9.756 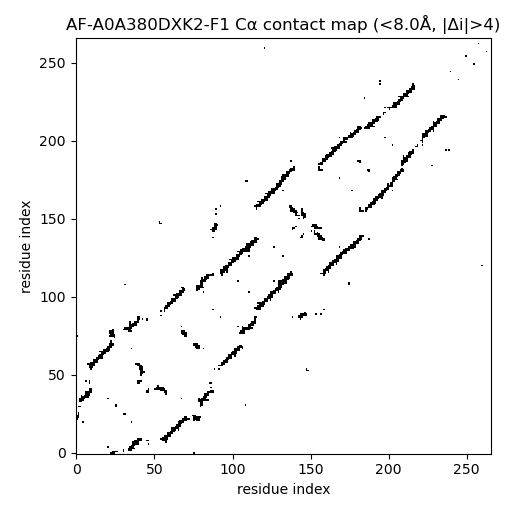2.964 1.00 98.69 99 ILE A N 1
ATOM 772 C CA . ILE A 1 99 ? -1.913 -9.180 4.273 1.00 98.69 99 ILE A CA 1
ATOM 773 C C . ILE A 1 99 ? -3.188 -9.284 5.101 1.00 98.69 99 ILE A C 1
ATOM 775 O O . ILE A 1 99 ? -4.134 -8.523 4.874 1.00 98.69 99 ILE A O 1
ATOM 779 N N . ARG A 1 100 ? -3.266 -10.258 6.013 1.00 98.25 100 ARG A N 1
ATOM 780 C CA . ARG A 1 100 ? -4.528 -10.563 6.698 1.00 98.25 100 ARG A CA 1
ATOM 781 C C . ARG A 1 100 ? -4.404 -10.868 8.180 1.00 98.25 100 ARG A C 1
ATOM 783 O O . ARG A 1 100 ? -3.418 -11.442 8.606 1.00 98.25 100 ARG A O 1
ATOM 790 N N . ASN A 1 101 ? -5.434 -10.531 8.951 1.00 97.69 101 ASN A N 1
ATOM 791 C CA . ASN A 1 101 ? -5.511 -10.817 10.390 1.00 97.69 101 ASN A CA 1
ATOM 792 C C . ASN A 1 101 ? -4.338 -10.248 11.221 1.00 97.69 101 ASN A C 1
ATOM 794 O O . ASN A 1 101 ? -4.018 -10.783 12.280 1.00 97.69 101 ASN A O 1
ATOM 798 N N . ASN A 1 102 ? -3.682 -9.182 10.756 1.00 98.88 102 ASN A N 1
ATOM 799 C CA . ASN A 1 102 ? -2.579 -8.552 11.481 1.00 98.88 102 ASN A CA 1
ATOM 800 C C . ASN A 1 102 ? -3.073 -7.412 12.378 1.00 98.88 102 ASN A C 1
ATOM 802 O O . ASN A 1 102 ? -4.145 -6.838 12.156 1.00 98.88 102 ASN A O 1
ATOM 806 N N . ILE A 1 103 ? -2.251 -7.052 13.359 1.00 98.88 103 ILE A N 1
ATOM 807 C CA . ILE A 1 103 ? -2.427 -5.861 14.190 1.00 98.88 103 ILE A CA 1
ATOM 808 C C . ILE A 1 103 ? -1.293 -4.885 13.877 1.00 98.88 103 ILE A C 1
ATOM 810 O O . ILE A 1 103 ? -0.119 -5.234 13.977 1.00 98.88 103 ILE A O 1
ATOM 814 N N . PHE A 1 104 ? -1.666 -3.665 13.508 1.00 98.81 104 PHE A N 1
ATOM 815 C CA . PHE A 1 104 ? -0.776 -2.525 13.325 1.00 98.81 104 PHE A CA 1
ATOM 816 C C . PHE A 1 104 ? -1.106 -1.503 14.411 1.00 98.81 104 PHE A C 1
ATOM 818 O O . PHE A 1 104 ? -2.223 -0.983 14.433 1.00 98.81 104 PHE A O 1
ATOM 825 N N . GLU A 1 105 ? -0.172 -1.240 15.318 1.00 98.44 105 GLU A N 1
ATOM 826 C CA . GLU A 1 105 ? -0.377 -0.384 16.486 1.00 98.44 105 GLU A CA 1
ATOM 827 C C . GLU A 1 105 ? 0.602 0.792 16.500 1.00 98.44 105 GLU A C 1
ATOM 829 O O . GLU A 1 105 ? 1.803 0.634 16.270 1.00 98.44 105 GLU A O 1
ATOM 834 N N . ASP A 1 106 ? 0.068 1.990 16.743 1.00 97.19 106 ASP A N 1
ATOM 835 C CA . ASP A 1 106 ? 0.821 3.241 16.868 1.00 97.19 106 ASP A CA 1
ATOM 836 C C . ASP A 1 106 ? 1.778 3.509 15.692 1.00 97.19 106 ASP A C 1
ATOM 838 O O . ASP A 1 106 ? 2.839 4.100 15.866 1.00 97.19 106 ASP A O 1
ATOM 842 N N . ILE A 1 107 ? 1.457 3.073 14.470 1.00 97.25 107 ILE A N 1
ATOM 843 C CA . ILE A 1 107 ? 2.345 3.296 13.321 1.00 97.25 107 ILE A CA 1
ATOM 844 C C . ILE A 1 107 ? 2.422 4.795 13.002 1.00 97.25 107 ILE A C 1
ATOM 846 O O . ILE A 1 107 ? 1.404 5.437 12.743 1.00 97.25 107 ILE A O 1
ATOM 850 N N . GLN A 1 108 ? 3.638 5.342 12.948 1.00 94.62 108 GLN A N 1
ATOM 851 C CA . GLN A 1 108 ? 3.925 6.785 12.829 1.00 94.62 108 GLN A CA 1
ATOM 852 C C . GLN A 1 108 ? 3.738 7.336 11.397 1.00 94.62 108 GLN A C 1
ATOM 854 O O . GLN A 1 108 ? 4.228 8.396 11.016 1.00 94.62 108 GLN A O 1
ATOM 859 N N . GLY A 1 109 ? 3.063 6.587 10.531 1.00 95.25 109 GLY A N 1
ATOM 860 C CA . GLY A 1 109 ? 2.865 6.928 9.132 1.00 95.25 109 GLY A CA 1
ATOM 861 C C . GLY A 1 109 ? 1.684 6.176 8.549 1.00 95.25 109 GLY A C 1
ATOM 862 O O . GLY A 1 109 ? 0.739 5.851 9.255 1.00 95.25 109 GLY A O 1
ATOM 863 N N . TYR A 1 110 ? 1.731 5.890 7.248 1.00 97.94 110 TYR A N 1
ATOM 864 C CA . TYR A 1 110 ? 0.812 4.903 6.686 1.00 97.94 110 TYR A CA 1
ATOM 865 C C . TYR A 1 110 ? 1.330 3.510 7.030 1.00 97.94 110 TYR A C 1
ATOM 867 O O . TYR A 1 110 ? 2.417 3.141 6.576 1.00 97.94 110 TYR A O 1
ATOM 875 N N . ALA A 1 111 ? 0.554 2.745 7.797 1.00 98.50 111 ALA A N 1
ATOM 876 C CA . ALA A 1 111 ? 0.918 1.391 8.199 1.00 98.50 111 ALA A CA 1
ATOM 877 C C . ALA A 1 111 ? 1.251 0.496 7.000 1.00 98.50 111 ALA A C 1
ATOM 879 O O . ALA A 1 111 ? 2.270 -0.197 7.013 1.00 98.50 111 ALA A O 1
ATOM 880 N N . LEU A 1 112 ? 0.451 0.578 5.936 1.00 98.75 112 LEU A N 1
ATOM 881 C CA . LEU A 1 112 ? 0.699 -0.128 4.683 1.00 98.75 112 LEU A CA 1
ATOM 882 C C . LEU A 1 112 ? 0.944 0.861 3.544 1.00 98.75 112 LEU A C 1
ATOM 884 O O . LEU A 1 112 ? 0.153 1.781 3.345 1.00 98.75 112 LEU A O 1
ATOM 888 N N . THR A 1 113 ? 1.997 0.656 2.747 1.00 97.88 113 THR A N 1
ATOM 889 C CA . THR A 1 113 ? 2.203 1.392 1.482 1.00 97.88 113 THR A CA 1
ATOM 890 C C . THR A 1 113 ? 2.420 0.441 0.292 1.00 97.88 113 THR A C 1
ATOM 892 O O . THR A 1 113 ? 3.550 0.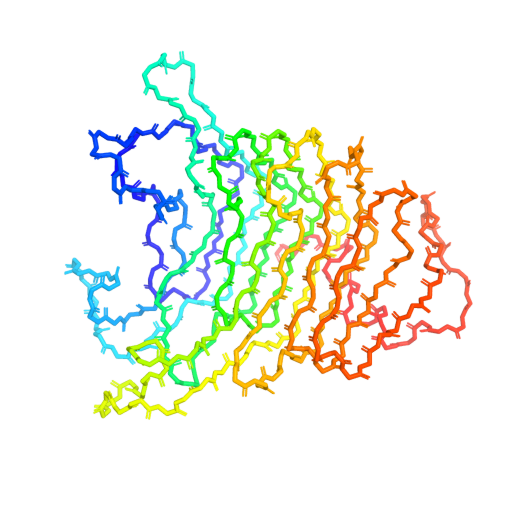296 -0.179 1.00 97.88 113 THR A O 1
ATOM 895 N N . PRO A 1 114 ? 1.370 -0.237 -0.215 1.00 98.00 114 PRO A N 1
ATOM 896 C CA . PRO A 1 114 ? 1.466 -1.009 -1.452 1.00 98.00 114 PRO A CA 1
ATOM 897 C C . PRO A 1 114 ? 1.775 -0.102 -2.654 1.00 98.00 114 PRO A C 1
ATOM 899 O O . PRO A 1 114 ? 1.131 0.933 -2.838 1.00 98.00 114 PRO A O 1
ATOM 902 N N . LEU A 1 115 ? 2.720 -0.511 -3.504 1.00 97.62 115 LEU A N 1
ATOM 903 C CA . LEU A 1 115 ? 3.172 0.256 -4.670 1.00 97.62 115 LEU A CA 1
ATOM 904 C C . LEU A 1 115 ? 3.025 -0.564 -5.955 1.00 97.62 115 LEU A C 1
ATOM 906 O O . LEU A 1 115 ? 3.793 -1.491 -6.191 1.00 97.62 115 LEU A O 1
ATOM 910 N N . LYS A 1 116 ? 2.060 -0.212 -6.809 1.00 97.38 116 LYS A N 1
ATOM 911 C CA . LYS A 1 116 ? 1.770 -0.878 -8.094 1.00 97.38 116 LYS A CA 1
ATOM 912 C C . LYS A 1 116 ? 1.562 -2.395 -7.958 1.00 97.38 116 LYS A C 1
ATOM 914 O O . LYS A 1 116 ? 2.198 -3.212 -8.624 1.00 97.38 116 LYS A O 1
ATOM 919 N N . TYR A 1 117 ? 0.664 -2.758 -7.050 1.00 98.38 117 TYR A N 1
ATOM 920 C CA . TYR A 1 117 ? 0.284 -4.143 -6.791 1.00 98.38 117 TYR A CA 1
ATOM 921 C C . TYR A 1 117 ? -0.719 -4.638 -7.840 1.00 98.38 117 TYR 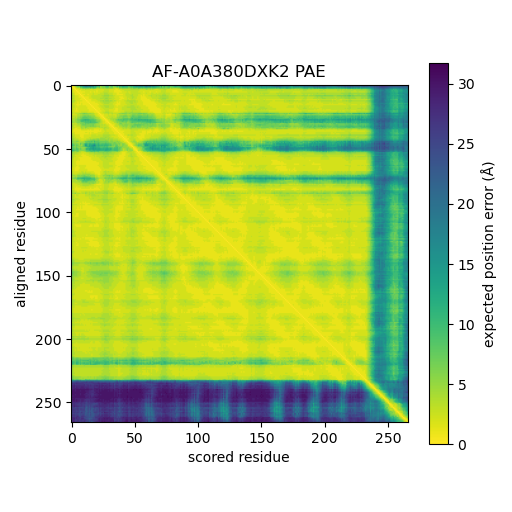A C 1
ATOM 923 O O . TYR A 1 117 ? -1.458 -3.857 -8.445 1.00 98.38 117 TYR A O 1
ATOM 931 N N . LYS A 1 118 ? -0.738 -5.950 -8.055 1.00 98.25 118 LYS A N 1
ATOM 932 C CA . LYS A 1 118 ? -1.712 -6.662 -8.875 1.00 98.25 118 LYS A CA 1
ATOM 933 C C . LYS A 1 118 ? -2.285 -7.822 -8.064 1.00 98.25 118 LYS A C 1
ATOM 935 O O . LYS A 1 118 ? -1.523 -8.615 -7.527 1.00 98.25 118 LYS A O 1
ATOM 940 N N . ASP A 1 119 ? -3.606 -7.937 -7.993 1.00 97.25 119 ASP A N 1
ATOM 941 C CA . ASP A 1 119 ? -4.278 -9.021 -7.264 1.00 97.25 119 ASP A CA 1
ATOM 942 C C . ASP A 1 119 ? -3.846 -9.068 -5.782 1.00 97.25 119 ASP A C 1
ATOM 944 O O . ASP A 1 119 ? -3.222 -10.021 -5.319 1.00 97.25 119 ASP A O 1
ATOM 948 N N . ALA A 1 120 ? -4.143 -8.000 -5.038 1.00 97.38 120 ALA A N 1
ATOM 949 C CA . ALA A 1 120 ? -3.742 -7.849 -3.639 1.00 97.38 120 ALA A CA 1
ATOM 950 C C . ALA A 1 120 ? -4.939 -7.825 -2.685 1.00 97.38 120 ALA A C 1
ATOM 952 O O . ALA A 1 120 ? -6.012 -7.319 -3.025 1.00 97.38 120 ALA A O 1
ATOM 953 N N . PHE A 1 121 ? -4.734 -8.363 -1.484 1.00 98.44 121 PHE A N 1
ATOM 954 C CA . PHE A 1 121 ? -5.766 -8.603 -0.483 1.00 98.44 121 PHE A CA 1
ATOM 955 C C . PHE A 1 121 ? -5.285 -8.127 0.891 1.00 98.44 121 PHE A C 1
ATOM 957 O O . PHE A 1 121 ? -4.390 -8.724 1.483 1.00 98.44 121 PHE A O 1
ATOM 964 N N . ILE A 1 122 ? -5.891 -7.058 1.402 1.00 98.69 122 ILE A N 1
ATOM 965 C CA . ILE A 1 122 ? -5.667 -6.508 2.741 1.00 98.69 122 ILE A CA 1
ATOM 966 C C . ILE A 1 122 ? -6.947 -6.745 3.542 1.00 98.69 122 ILE A C 1
ATOM 968 O O . ILE A 1 122 ? -7.938 -6.030 3.360 1.00 98.69 122 ILE A O 1
ATOM 972 N N . ILE A 1 123 ? -6.958 -7.805 4.353 1.00 97.56 123 ILE A N 1
ATOM 973 C CA . ILE A 1 123 ? -8.197 -8.388 4.886 1.00 97.56 123 ILE A CA 1
ATOM 974 C C . ILE A 1 123 ? -8.169 -8.529 6.409 1.00 97.56 123 ILE A C 1
ATOM 976 O O . ILE A 1 123 ? -7.245 -9.117 6.957 1.00 97.56 123 ILE A O 1
ATOM 980 N N . ASN A 1 124 ? -9.226 -8.085 7.092 1.00 97.38 124 ASN A N 1
ATOM 981 C CA . ASN A 1 124 ? -9.440 -8.329 8.526 1.00 97.38 124 ASN A CA 1
ATOM 982 C C . ASN A 1 124 ? -8.272 -7.891 9.433 1.00 97.38 124 ASN A C 1
ATOM 984 O O . ASN A 1 124 ? -8.029 -8.497 10.476 1.00 97.38 124 ASN A O 1
ATOM 988 N N . ASN A 1 125 ? -7.522 -6.859 9.042 1.00 98.81 125 ASN A N 1
ATOM 989 C CA . ASN A 1 125 ? -6.469 -6.299 9.885 1.00 98.81 125 ASN A CA 1
ATOM 990 C C . ASN A 1 125 ? -7.039 -5.242 10.835 1.00 98.81 125 ASN A C 1
ATOM 992 O O . ASN A 1 125 ? -8.076 -4.634 10.558 1.00 98.81 125 ASN A O 1
ATOM 996 N N . LYS A 1 126 ? -6.329 -4.986 11.933 1.00 98.94 126 LYS A N 1
ATOM 997 C CA . LYS A 1 126 ? -6.639 -3.915 12.885 1.00 98.94 126 LYS A CA 1
ATOM 998 C C . LYS A 1 126 ? -5.560 -2.846 12.822 1.00 98.94 126 LYS A C 1
ATOM 1000 O O . LYS A 1 126 ? -4.389 -3.156 13.001 1.00 98.94 126 LYS A O 1
ATOM 1005 N N . PHE A 1 127 ? -5.969 -1.604 12.608 1.00 98.88 127 PHE A N 1
ATOM 1006 C CA . PHE A 1 127 ? -5.116 -0.421 12.652 1.00 98.88 127 PHE A CA 1
ATOM 1007 C C . PHE A 1 127 ? -5.493 0.372 13.898 1.00 98.88 127 PHE A C 1
ATOM 1009 O O . PHE A 1 127 ? -6.566 0.969 13.946 1.00 98.88 127 PHE A O 1
ATOM 1016 N N . ILE A 1 128 ? -4.651 0.329 14.923 1.00 98.75 128 ILE A N 1
ATOM 1017 C CA . ILE A 1 128 ? -4.907 0.908 16.241 1.00 98.75 128 ILE A CA 1
ATOM 1018 C C . ILE A 1 128 ? -3.987 2.112 16.400 1.00 98.75 128 ILE A C 1
ATOM 1020 O O . ILE A 1 128 ? -2.772 1.965 16.331 1.00 98.75 128 ILE A O 1
ATOM 1024 N N . ASN A 1 129 ? -4.569 3.301 16.563 1.00 98.19 129 ASN A N 1
ATOM 1025 C CA . ASN A 1 129 ? -3.865 4.561 16.823 1.00 98.19 129 ASN A CA 1
ATOM 1026 C C . ASN A 1 129 ? -2.742 4.884 15.811 1.00 98.19 129 ASN A C 1
ATOM 1028 O O . ASN A 1 129 ? -1.780 5.578 16.120 1.00 98.19 129 ASN A O 1
ATOM 1032 N N . CYS A 1 130 ? -2.855 4.378 14.581 1.00 98.50 130 CYS A N 1
ATOM 1033 C CA . CYS A 1 130 ? -1.909 4.683 13.509 1.00 98.50 130 CYS A CA 1
ATOM 1034 C C . CYS A 1 130 ? -2.151 6.099 12.975 1.00 98.50 130 CYS A C 1
ATOM 1036 O O . CYS A 1 130 ? -3.298 6.526 12.873 1.00 98.50 130 CYS A O 1
ATOM 1038 N N . GLU A 1 131 ? -1.105 6.798 12.529 1.00 98.12 131 GLU A N 1
ATOM 1039 C CA . GLU A 1 131 ? -1.283 8.095 11.867 1.00 98.12 131 GLU A CA 1
ATOM 1040 C C . GLU A 1 131 ? -2.102 7.979 10.577 1.00 98.12 131 GLU A C 1
ATOM 1042 O O . GLU A 1 131 ? -2.888 8.872 10.276 1.00 98.12 131 GLU A O 1
ATOM 1047 N N . GLY A 1 132 ? -1.914 6.891 9.824 1.00 98.50 132 GLY A N 1
ATOM 1048 C CA . GLY A 1 132 ? -2.694 6.520 8.649 1.00 98.50 132 GLY A CA 1
ATOM 1049 C C . GLY A 1 132 ? -2.715 5.007 8.440 1.00 98.50 132 GLY A C 1
ATOM 1050 O O . GLY A 1 132 ? -1.837 4.271 8.896 1.00 98.50 132 GLY A O 1
ATOM 1051 N N . GLY A 1 133 ? -3.724 4.523 7.724 1.00 98.69 133 GLY A N 1
ATOM 1052 C CA . GLY A 1 133 ? -3.936 3.089 7.535 1.00 98.69 133 GLY A CA 1
ATOM 1053 C C . GLY A 1 133 ? -3.214 2.535 6.310 1.00 98.69 133 GLY A C 1
ATOM 1054 O O . GLY A 1 133 ? -2.095 2.026 6.382 1.00 98.69 133 GLY A O 1
ATOM 1055 N N . ILE A 1 134 ? -3.878 2.624 5.161 1.00 98.88 134 ILE A N 1
ATOM 1056 C CA . ILE A 1 134 ? -3.452 1.992 3.911 1.00 98.88 134 ILE A CA 1
ATOM 1057 C C . ILE A 1 134 ? -3.240 3.067 2.856 1.00 98.88 134 ILE A C 1
ATOM 1059 O O . ILE A 1 134 ? -4.182 3.764 2.504 1.00 98.88 134 ILE A O 1
ATOM 1063 N N . ARG A 1 135 ? -2.037 3.157 2.286 1.00 98.75 135 ARG A N 1
ATOM 1064 C CA . ARG A 1 135 ? -1.729 4.032 1.151 1.00 98.75 135 ARG A CA 1
ATOM 1065 C C . ARG A 1 135 ? -1.334 3.229 -0.079 1.00 98.75 135 ARG A C 1
ATOM 1067 O O . ARG A 1 135 ? -0.171 2.879 -0.254 1.00 98.75 135 ARG A O 1
ATOM 1074 N N . TYR A 1 136 ? -2.299 2.971 -0.950 1.00 98.75 136 TYR A N 1
ATOM 1075 C CA . TYR A 1 136 ? -2.078 2.277 -2.208 1.00 98.75 136 TYR A CA 1
ATOM 1076 C C . TYR A 1 136 ? -1.727 3.260 -3.328 1.00 98.75 136 TYR A C 1
ATOM 1078 O O . TYR A 1 136 ? -2.547 4.084 -3.736 1.00 98.75 136 TYR A O 1
ATOM 1086 N N . LEU A 1 137 ? -0.500 3.152 -3.834 1.00 98.56 137 LEU A N 1
ATOM 1087 C CA . LEU A 1 137 ? 0.040 4.034 -4.863 1.00 98.56 137 LEU A CA 1
ATOM 1088 C C . LEU A 1 137 ? 0.262 3.286 -6.174 1.00 98.56 137 LEU A C 1
ATOM 1090 O O . LEU A 1 137 ? 0.659 2.120 -6.186 1.00 98.56 137 LEU A O 1
ATOM 1094 N N . GLY A 1 138 ? 0.061 3.970 -7.296 1.00 98.00 138 GLY A N 1
ATOM 1095 C CA . GLY A 1 138 ? 0.746 3.612 -8.535 1.00 98.00 138 GLY A CA 1
ATOM 1096 C C . GLY A 1 138 ? 2.103 4.311 -8.626 1.00 98.00 138 GLY A C 1
ATOM 1097 O O . GLY A 1 138 ? 2.662 4.767 -7.629 1.00 98.00 138 GLY A O 1
ATOM 1098 N N . VAL A 1 139 ? 2.659 4.384 -9.828 1.00 97.00 139 VAL A N 1
ATOM 1099 C CA . VAL A 1 139 ? 3.948 5.031 -10.086 1.00 97.00 139 VAL A CA 1
ATOM 1100 C C . VAL A 1 139 ? 3.729 6.265 -10.945 1.00 97.00 139 VAL A C 1
ATOM 1102 O O . VAL A 1 139 ? 3.034 6.183 -11.954 1.00 97.00 139 VAL A O 1
ATOM 1105 N N . ARG A 1 140 ? 4.367 7.380 -10.574 1.00 95.88 140 ARG A N 1
ATOM 1106 C CA . ARG A 1 140 ? 4.322 8.637 -11.326 1.00 95.88 140 ARG A CA 1
ATOM 1107 C C . ARG A 1 140 ? 5.262 8.629 -12.534 1.00 95.88 140 ARG A C 1
ATOM 1109 O O . ARG A 1 140 ? 4.795 8.681 -13.662 1.00 95.88 140 ARG A O 1
ATOM 1116 N N . ASP A 1 141 ? 6.565 8.570 -12.309 1.00 96.12 141 ASP A N 1
ATOM 1117 C CA . ASP A 1 141 ? 7.599 8.751 -13.332 1.00 96.12 141 ASP A CA 1
ATOM 1118 C C . ASP A 1 141 ? 8.971 8.285 -12.796 1.00 96.12 141 ASP A C 1
ATOM 1120 O O . ASP A 1 141 ? 9.083 7.669 -11.723 1.00 96.12 141 ASP A O 1
ATOM 1124 N N . GLY A 1 142 ? 10.024 8.531 -13.572 1.00 95.25 142 GLY A N 1
ATOM 1125 C CA . GLY A 1 142 ? 11.416 8.354 -13.187 1.00 95.25 142 GLY A CA 1
ATOM 1126 C C . GLY A 1 142 ? 11.830 6.894 -13.023 1.00 95.25 142 GLY A C 1
ATOM 1127 O O . GLY A 1 142 ? 11.329 5.987 -13.687 1.00 95.25 142 GLY A O 1
ATOM 1128 N N . LYS A 1 143 ? 12.770 6.641 -12.101 1.00 93.44 143 LYS A N 1
ATOM 1129 C CA . LYS A 1 143 ? 13.387 5.312 -11.916 1.00 93.44 143 LYS A CA 1
ATOM 1130 C C . LYS A 1 143 ? 12.375 4.191 -11.654 1.00 93.44 143 LYS A C 1
ATOM 1132 O O . LYS A 1 143 ? 12.624 3.051 -12.031 1.00 93.44 143 LYS A O 1
ATOM 1137 N N . ASN A 1 144 ? 11.239 4.504 -11.029 1.00 94.62 144 ASN A N 1
ATOM 1138 C CA . ASN A 1 144 ? 10.203 3.520 -10.715 1.00 94.62 144 ASN A CA 1
ATOM 1139 C C . ASN A 1 144 ? 9.284 3.215 -11.911 1.00 94.62 144 ASN A C 1
ATOM 1141 O O . ASN A 1 144 ? 8.647 2.159 -11.958 1.00 94.62 144 ASN A O 1
ATOM 1145 N N . ALA A 1 145 ? 9.221 4.134 -12.876 1.00 96.31 145 ALA A N 1
ATOM 1146 C CA . ALA A 1 145 ? 8.516 3.997 -14.148 1.00 96.31 145 ALA A CA 1
ATOM 1147 C C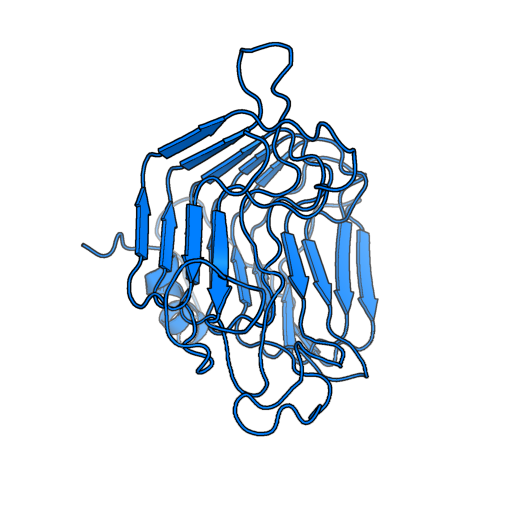 . ALA A 1 145 ? 9.433 3.518 -15.284 1.00 96.31 145 ALA A C 1
ATOM 1149 O O . ALA A 1 145 ? 8.978 3.332 -16.412 1.00 96.31 145 ALA A O 1
ATOM 1150 N N . ALA A 1 146 ? 10.720 3.318 -14.995 1.00 96.38 146 ALA A N 1
ATOM 1151 C CA . ALA A 1 146 ? 11.703 2.940 -15.988 1.00 96.38 146 ALA A CA 1
ATOM 1152 C C . ALA A 1 146 ? 11.552 1.483 -16.434 1.00 96.38 146 ALA A C 1
ATOM 1154 O O . ALA A 1 146 ? 11.245 0.592 -15.635 1.00 96.38 146 ALA A O 1
ATOM 1155 N N . ASP A 1 147 ? 11.821 1.239 -17.711 1.00 95.50 147 ASP A N 1
ATOM 1156 C CA . ASP A 1 147 ? 12.091 -0.093 -18.231 1.00 95.50 147 ASP A CA 1
ATOM 1157 C C . ASP A 1 147 ? 13.332 -0.695 -17.558 1.00 95.50 147 ASP A C 1
ATOM 1159 O O . ASP A 1 147 ? 14.329 -0.013 -17.311 1.00 95.50 147 ASP A O 1
ATOM 1163 N N . VAL A 1 148 ? 13.265 -1.991 -17.259 1.00 92.50 148 VAL A N 1
ATOM 1164 C CA . VAL A 1 148 ? 14.318 -2.700 -16.523 1.00 92.50 148 VAL A CA 1
ATOM 1165 C C . VAL A 1 148 ? 15.630 -2.735 -17.309 1.00 92.50 148 VAL A C 1
ATOM 1167 O O . VAL A 1 148 ? 16.694 -2.584 -16.716 1.00 92.50 148 VAL A O 1
ATOM 1170 N N . MET A 1 149 ? 15.556 -2.934 -18.628 1.00 91.00 149 MET A N 1
ATOM 1171 C CA . MET A 1 149 ? 16.726 -3.208 -19.466 1.00 91.00 149 MET A CA 1
ATOM 1172 C C . MET A 1 149 ? 17.388 -1.926 -19.962 1.00 91.00 149 MET A C 1
ATOM 1174 O O . MET A 1 149 ? 18.609 -1.814 -19.987 1.00 91.00 149 MET A O 1
ATOM 1178 N N . THR A 1 150 ? 16.575 -0.962 -20.381 1.00 94.56 150 THR A N 1
ATOM 1179 C CA . THR A 1 150 ? 17.038 0.280 -21.008 1.00 94.56 150 THR A CA 1
ATOM 1180 C C . THR A 1 150 ? 17.174 1.431 -20.018 1.00 94.56 150 THR A C 1
ATOM 1182 O O . THR A 1 150 ? 17.802 2.436 -20.342 1.00 94.56 150 THR A O 1
ATOM 1185 N N . GLY A 1 151 ? 16.556 1.333 -18.834 1.00 93.88 151 GLY A N 1
ATOM 1186 C CA . GLY A 1 151 ? 16.477 2.430 -17.868 1.00 93.88 151 GLY A CA 1
ATOM 1187 C C . GLY A 1 151 ? 15.617 3.611 -18.335 1.00 93.88 151 GLY A C 1
ATOM 1188 O O . GLY A 1 151 ? 15.532 4.618 -17.633 1.00 93.88 151 GLY A O 1
ATOM 1189 N N . LYS A 1 152 ? 14.973 3.508 -19.505 1.00 96.94 152 LYS A N 1
ATOM 1190 C CA . LYS A 1 152 ? 14.135 4.566 -20.066 1.00 96.94 152 LYS A CA 1
ATOM 1191 C C . LYS A 1 152 ? 12.849 4.693 -19.258 1.00 96.94 152 LYS A C 1
ATOM 1193 O O . LYS A 1 152 ? 12.136 3.708 -19.097 1.00 96.94 152 LYS A O 1
ATOM 1198 N N . ASP A 1 153 ? 12.529 5.907 -18.821 1.00 97.62 153 ASP A N 1
ATOM 1199 C CA . ASP A 1 153 ? 11.226 6.233 -18.239 1.00 97.62 153 ASP A CA 1
ATOM 1200 C C . ASP A 1 153 ? 10.107 6.031 -19.277 1.00 97.62 153 ASP A C 1
ATOM 1202 O O . ASP A 1 153 ? 10.145 6.598 -20.374 1.00 97.62 153 ASP A O 1
ATOM 1206 N N . LEU A 1 154 ? 9.132 5.186 -18.936 1.00 97.62 154 LEU A N 1
ATOM 1207 C CA . LEU A 1 154 ? 7.972 4.866 -19.769 1.00 97.62 154 LEU A CA 1
ATOM 1208 C C . LEU A 1 154 ? 6.663 5.454 -19.214 1.00 97.62 154 LEU A C 1
ATOM 1210 O O . LEU A 1 154 ? 5.583 5.120 -19.703 1.00 97.62 154 LEU A O 1
ATOM 1214 N N . GLY A 1 155 ? 6.753 6.344 -18.226 1.00 97.25 155 GLY A N 1
ATOM 1215 C CA . GLY A 1 155 ? 5.626 7.066 -17.655 1.00 97.25 155 GLY A CA 1
ATOM 1216 C C . GLY A 1 155 ? 4.812 6.269 -16.636 1.00 97.25 155 GLY A C 1
ATOM 1217 O O . GLY A 1 155 ? 5.131 5.135 -16.261 1.00 97.25 155 GLY A O 1
ATOM 1218 N N . SER A 1 156 ? 3.743 6.905 -16.156 1.00 97.88 156 SER A N 1
ATOM 1219 C CA . SER A 1 156 ? 2.962 6.410 -15.025 1.00 97.88 156 SER A CA 1
ATOM 1220 C C . SER A 1 156 ? 2.329 5.048 -15.275 1.00 97.88 156 SER A C 1
ATOM 1222 O O . SER A 1 156 ? 1.832 4.759 -16.363 1.00 97.88 156 SER A O 1
ATOM 1224 N N . GLN A 1 157 ? 2.266 4.229 -14.227 1.00 97.94 157 GLN A N 1
ATOM 1225 C CA . GLN A 1 157 ? 1.534 2.967 -14.249 1.00 97.94 157 GLN A CA 1
ATOM 1226 C C . GLN A 1 157 ? 0.798 2.744 -12.937 1.00 97.94 157 GLN A C 1
ATOM 1228 O O . GLN A 1 157 ? 1.391 2.789 -11.858 1.00 97.94 157 GLN A O 1
ATOM 1233 N N . ALA A 1 158 ? -0.489 2.447 -13.057 1.00 98.19 158 ALA A N 1
ATOM 1234 C CA . ALA A 1 158 ? -1.322 2.043 -11.942 1.00 98.19 158 ALA A CA 1
ATOM 1235 C C . ALA A 1 158 ? -1.236 0.532 -11.702 1.00 98.19 158 ALA A C 1
ATOM 1237 O O . ALA A 1 158 ? -0.730 -0.211 -12.547 1.00 98.19 158 ALA A O 1
ATOM 1238 N N . GLY A 1 159 ? -1.750 0.083 -10.562 1.00 98.44 159 GLY A N 1
ATOM 1239 C CA . GLY A 1 159 ? -1.957 -1.328 -10.270 1.00 98.44 159 GLY A CA 1
ATOM 1240 C C . GLY A 1 159 ? -3.389 -1.791 -10.562 1.00 98.44 159 GLY A C 1
ATOM 1241 O O . GLY A 1 159 ? -4.193 -1.076 -11.170 1.00 98.44 159 GLY A O 1
ATOM 1242 N N . ILE A 1 160 ? -3.683 -3.040 -10.200 1.00 98.44 160 ILE A N 1
ATOM 1243 C CA . ILE A 1 160 ? -4.870 -3.769 -10.668 1.00 98.44 160 ILE A CA 1
ATOM 1244 C C . ILE A 1 160 ? -5.426 -4.650 -9.542 1.00 98.44 160 ILE A C 1
ATOM 1246 O O . ILE A 1 160 ? -4.670 -5.380 -8.910 1.00 98.44 160 ILE A O 1
ATOM 1250 N N . ASN A 1 161 ? -6.743 -4.660 -9.337 1.00 97.62 161 ASN A N 1
ATOM 1251 C CA . ASN A 1 161 ? -7.440 -5.566 -8.421 1.00 97.62 161 ASN A CA 1
ATOM 1252 C C . ASN A 1 161 ? -6.911 -5.493 -6.974 1.00 97.62 161 ASN A C 1
ATOM 1254 O O . ASN A 1 161 ? -6.343 -6.455 -6.449 1.00 97.62 161 ASN A O 1
ATOM 1258 N N . MET A 1 162 ? -7.094 -4.335 -6.338 1.00 98.69 162 MET A N 1
ATOM 1259 C CA . MET A 1 162 ? -6.799 -4.130 -4.916 1.00 98.69 162 MET A CA 1
ATOM 1260 C C . MET A 1 162 ? -8.049 -4.385 -4.077 1.00 98.69 162 MET A C 1
ATOM 1262 O O . MET A 1 162 ? -9.099 -3.812 -4.353 1.00 98.69 162 MET A O 1
ATOM 1266 N N . ASN A 1 163 ? -7.928 -5.194 -3.026 1.00 98.19 163 ASN A N 1
ATOM 1267 C CA . ASN A 1 163 ? -9.049 -5.612 -2.189 1.00 98.19 163 ASN A CA 1
ATOM 1268 C C . ASN A 1 163 ? -8.776 -5.276 -0.722 1.00 98.19 163 ASN A C 1
ATOM 1270 O O . ASN A 1 163 ? -7.938 -5.908 -0.088 1.00 98.19 163 ASN A O 1
ATOM 1274 N N . ILE A 1 164 ? -9.498 -4.296 -0.185 1.00 98.56 164 ILE A N 1
ATOM 1275 C CA . ILE A 1 164 ? -9.402 -3.803 1.192 1.00 98.56 164 ILE A CA 1
ATOM 1276 C C . ILE A 1 164 ? -10.714 -4.155 1.897 1.00 98.56 164 ILE A C 1
ATOM 1278 O O . ILE A 1 164 ? -11.732 -3.480 1.716 1.00 98.56 164 ILE A O 1
ATOM 1282 N N . ILE A 1 165 ? -10.718 -5.259 2.644 1.00 96.19 165 ILE A N 1
ATOM 1283 C CA . ILE A 1 165 ? -11.954 -5.897 3.114 1.00 96.19 165 ILE A CA 1
ATOM 1284 C C . ILE A 1 165 ? -11.919 -6.121 4.623 1.00 96.19 165 ILE A C 1
ATOM 1286 O O . ILE A 1 165 ? -10.979 -6.719 5.136 1.00 96.19 165 ILE A O 1
ATOM 1290 N N . GLY A 1 166 ? -12.972 -5.717 5.333 1.00 94.50 166 GLY A N 1
ATOM 1291 C CA . GLY A 1 166 ? -13.161 -6.133 6.728 1.00 94.50 166 GLY A CA 1
ATOM 1292 C C . GLY A 1 166 ? -12.136 -5.582 7.724 1.00 94.50 166 GLY A C 1
ATOM 1293 O O . GLY A 1 166 ? -12.022 -6.125 8.818 1.00 94.50 166 GLY A O 1
ATOM 1294 N N . ASN A 1 167 ? -11.351 -4.563 7.362 1.00 98.56 167 ASN A N 1
ATOM 1295 C CA . ASN A 1 167 ? -10.344 -3.991 8.256 1.00 98.56 167 ASN A CA 1
ATOM 1296 C C . ASN A 1 167 ? -10.987 -3.036 9.266 1.00 98.56 167 ASN A C 1
ATOM 1298 O O . ASN A 1 167 ? -11.957 -2.350 8.955 1.00 98.56 167 ASN A O 1
ATOM 1302 N N . GLU A 1 168 ? -10.410 -2.957 10.458 1.00 98.62 168 GLU A N 1
ATOM 1303 C CA . GLU A 1 168 ? -10.886 -2.103 11.542 1.00 98.62 168 GLU A CA 1
ATOM 1304 C C . GLU A 1 168 ? -9.885 -0.973 11.805 1.00 98.62 168 GLU A C 1
ATOM 1306 O O . GLU A 1 168 ? -8.727 -1.232 12.135 1.00 98.62 168 GLU A O 1
ATOM 1311 N N . PHE A 1 169 ? -10.338 0.276 11.689 1.00 98.75 169 PHE A N 1
ATOM 1312 C CA . PHE A 1 169 ? -9.552 1.477 11.972 1.00 98.75 169 PHE A CA 1
ATOM 1313 C C . PHE A 1 169 ? -10.000 2.091 13.305 1.00 98.75 169 PHE A C 1
ATOM 1315 O O . PHE A 1 169 ? -11.128 2.570 13.455 1.00 98.75 169 PHE A O 1
ATOM 1322 N N . LYS A 1 170 ? -9.103 2.075 14.294 1.00 98.50 170 LYS A N 1
ATOM 1323 C CA . LYS A 1 170 ? -9.346 2.480 15.682 1.00 98.50 170 LYS A CA 1
ATOM 1324 C C . LYS A 1 170 ? -8.476 3.665 16.073 1.00 98.50 170 LYS A C 1
ATOM 1326 O O . LYS A 1 170 ? -7.265 3.608 15.913 1.00 98.50 170 LYS A O 1
ATOM 1331 N N . GLY A 1 171 ? -9.091 4.686 16.664 1.00 98.25 171 GLY A N 1
ATOM 1332 C CA . GLY A 1 171 ? -8.392 5.880 17.139 1.00 98.25 171 GLY A CA 1
ATOM 1333 C C . GLY A 1 171 ? -8.325 6.982 16.084 1.00 98.25 171 GLY A C 1
ATOM 1334 O O . GLY A 1 171 ? -8.716 6.793 14.931 1.00 98.25 171 GLY A O 1
ATOM 1335 N N . SER A 1 172 ? -7.889 8.170 16.497 1.00 97.94 172 SER A N 1
ATOM 1336 C CA . SER A 1 172 ? -7.734 9.298 15.579 1.00 97.94 172 SER A CA 1
ATOM 1337 C C . SER A 1 172 ? -6.617 9.048 14.572 1.00 97.94 172 SER A C 1
ATOM 1339 O O . SER A 1 172 ? -5.601 8.460 14.930 1.00 97.94 172 SER A O 1
ATOM 1341 N N . MET A 1 173 ? -6.779 9.558 13.354 1.00 98.50 173 MET A N 1
ATOM 1342 C CA . MET A 1 173 ? -5.755 9.521 12.311 1.00 98.50 173 MET A CA 1
ATOM 1343 C C . MET A 1 173 ? -5.480 10.944 11.824 1.00 98.50 173 MET A C 1
ATOM 1345 O O . MET A 1 173 ? -6.401 11.746 11.682 1.00 98.50 173 MET A O 1
ATOM 1349 N N . SER A 1 174 ? -4.210 11.281 11.604 1.00 98.19 174 SER A N 1
ATOM 1350 C CA . SER A 1 174 ? -3.801 12.564 11.009 1.00 98.19 174 SER A CA 1
ATOM 1351 C C . SER A 1 174 ? -3.688 12.482 9.481 1.00 98.19 174 SER A C 1
ATOM 1353 O O . SER A 1 174 ? -3.626 13.506 8.800 1.00 98.19 174 SER A O 1
ATOM 1355 N N . LYS A 1 175 ? -3.656 11.259 8.945 1.00 98.44 175 LYS A N 1
ATOM 1356 C CA . LYS A 1 175 ? -3.660 10.893 7.527 1.00 98.44 175 LYS A CA 1
ATOM 1357 C C . LYS A 1 175 ? -4.904 10.053 7.228 1.00 98.44 175 LYS A C 1
ATOM 1359 O O . LYS A 1 175 ? -5.616 9.631 8.135 1.00 98.44 175 LYS A O 1
ATOM 1364 N N . ASP A 1 176 ? -5.155 9.777 5.951 1.00 98.81 176 ASP A N 1
ATOM 1365 C CA . ASP A 1 176 ? -6.301 8.953 5.572 1.00 98.81 176 ASP A CA 1
ATOM 1366 C C . ASP A 1 176 ? -6.196 7.538 6.164 1.00 98.81 176 ASP A C 1
ATOM 1368 O O . ASP A 1 176 ? -5.125 6.918 6.216 1.00 98.81 176 ASP A O 1
ATOM 1372 N N . ALA A 1 177 ? -7.341 6.976 6.536 1.00 98.81 177 ALA A N 1
ATOM 1373 C CA . ALA A 1 177 ? -7.427 5.565 6.877 1.00 98.81 177 ALA A CA 1
ATOM 1374 C C . ALA A 1 177 ? -7.217 4.702 5.621 1.00 98.81 177 ALA A C 1
ATOM 1376 O O . ALA A 1 177 ? -6.516 3.689 5.663 1.00 98.81 177 ALA A O 1
ATOM 1377 N N . ILE A 1 178 ? -7.756 5.139 4.477 1.00 98.88 178 ILE A N 1
ATOM 1378 C CA . ILE A 1 178 ? -7.514 4.521 3.170 1.00 98.88 178 ILE A CA 1
ATOM 1379 C C . ILE A 1 178 ? -7.212 5.612 2.138 1.00 98.88 178 ILE A C 1
ATOM 1381 O O . ILE A 1 178 ? -8.076 6.407 1.794 1.00 98.88 178 ILE A O 1
ATOM 1385 N N . HIS A 1 179 ? -6.001 5.611 1.593 1.00 98.88 179 HIS A N 1
ATOM 1386 C CA . HIS A 1 179 ? -5.548 6.504 0.534 1.00 98.88 179 HIS A CA 1
ATOM 1387 C C . HIS A 1 179 ? -5.21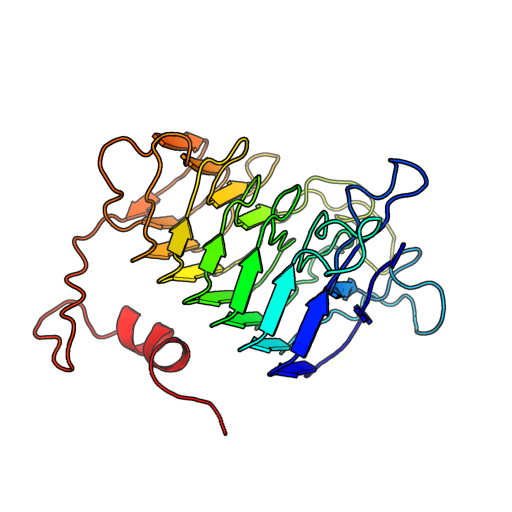5 5.692 -0.717 1.00 98.88 179 HIS A C 1
ATOM 1389 O O . HIS A 1 179 ? -4.217 4.971 -0.751 1.00 98.88 179 HIS A O 1
ATOM 1395 N N . VAL A 1 180 ? -6.022 5.809 -1.763 1.00 98.88 180 VAL A N 1
ATOM 1396 C CA . VAL A 1 180 ? -5.760 5.198 -3.068 1.00 98.88 180 VAL A CA 1
ATOM 1397 C C . VAL A 1 180 ? -5.486 6.299 -4.068 1.00 98.88 180 VAL A C 1
ATOM 1399 O O . VAL A 1 180 ? -6.302 7.201 -4.239 1.00 98.88 180 VAL A O 1
ATOM 1402 N N . ARG A 1 181 ? -4.333 6.222 -4.728 1.00 98.56 181 ARG A N 1
ATOM 1403 C CA . ARG A 1 181 ? -3.906 7.251 -5.667 1.00 98.56 181 ARG A CA 1
ATOM 1404 C C . ARG A 1 181 ? -3.067 6.685 -6.800 1.00 98.56 181 ARG A C 1
ATOM 1406 O O . ARG A 1 181 ? -2.185 5.851 -6.578 1.00 98.56 181 ARG A O 1
ATOM 1413 N N . ASN A 1 182 ? -3.263 7.209 -8.002 1.00 98.50 182 ASN A N 1
ATOM 1414 C CA . ASN A 1 182 ? -2.215 7.228 -9.013 1.00 98.50 182 ASN A CA 1
ATOM 1415 C C . ASN A 1 182 ? -1.965 8.657 -9.530 1.00 98.50 182 ASN A C 1
ATOM 1417 O O . ASN A 1 182 ? -2.274 9.626 -8.840 1.00 98.50 182 ASN A O 1
ATOM 1421 N N . TYR A 1 183 ? -1.279 8.782 -10.663 1.00 98.06 183 TYR A N 1
ATOM 1422 C CA . TYR A 1 183 ? -0.792 10.046 -11.181 1.00 98.06 183 TYR A CA 1
ATOM 1423 C C . TYR A 1 183 ? -1.013 10.140 -12.689 1.00 98.06 183 TYR A C 1
ATOM 1425 O O . TYR A 1 183 ? -1.135 9.129 -13.389 1.00 98.06 183 TYR A O 1
ATOM 1433 N N . ASN A 1 184 ? -0.957 11.376 -13.193 1.00 97.69 184 ASN A N 1
ATOM 1434 C CA . ASN A 1 184 ? -1.024 11.706 -14.618 1.00 97.69 184 ASN A CA 1
ATOM 1435 C C . ASN A 1 184 ? -2.277 11.134 -15.309 1.00 97.69 184 ASN A C 1
ATOM 1437 O O . ASN A 1 184 ? -2.227 10.771 -16.483 1.00 97.69 184 ASN A O 1
ATOM 1441 N N . ASN A 1 185 ? -3.396 11.051 -14.578 1.00 97.56 185 ASN A N 1
ATOM 1442 C CA . ASN A 1 185 ? -4.676 10.498 -15.028 1.00 97.56 185 ASN A CA 1
ATOM 1443 C C . ASN A 1 185 ? -4.624 9.014 -15.438 1.00 97.56 185 ASN A C 1
ATOM 1445 O O . ASN A 1 185 ? -5.563 8.515 -16.063 1.00 97.56 185 ASN A O 1
ATOM 1449 N N . VAL A 1 186 ? -3.546 8.292 -15.113 1.00 98.44 186 VAL A N 1
ATOM 1450 C CA . VAL A 1 186 ? -3.457 6.846 -15.346 1.00 98.44 186 VAL A CA 1
ATOM 1451 C C . VAL A 1 186 ? -4.190 6.144 -14.214 1.00 98.44 186 VAL A C 1
ATOM 1453 O O . VAL A 1 186 ? -3.850 6.339 -13.058 1.00 98.44 186 VAL A O 1
ATOM 1456 N N . LYS A 1 187 ? -5.172 5.301 -14.519 1.00 98.75 187 LYS A N 1
ATOM 1457 C CA . LYS A 1 187 ? -6.109 4.804 -13.505 1.00 98.75 187 LYS A CA 1
ATOM 1458 C C . LYS A 1 187 ? -5.775 3.424 -12.962 1.00 98.75 187 LYS A C 1
ATOM 1460 O O . LYS A 1 187 ? -5.484 2.509 -13.736 1.00 98.75 187 LYS A O 1
ATOM 1465 N N . HIS A 1 188 ? -5.881 3.257 -11.641 1.00 98.75 188 HIS A N 1
ATOM 1466 C CA . HIS A 1 188 ? -5.969 1.930 -11.021 1.00 98.75 188 HIS A CA 1
ATOM 1467 C C . HIS A 1 188 ? -7.211 1.215 -11.533 1.00 98.75 188 HIS A C 1
ATOM 1469 O O . HIS A 1 188 ? -8.275 1.821 -11.638 1.00 98.75 188 HIS A O 1
ATOM 1475 N N . LYS A 1 189 ? -7.086 -0.077 -11.835 1.00 98.00 189 LYS A N 1
ATOM 1476 C CA . LYS A 1 189 ? -8.215 -0.900 -12.289 1.00 98.00 189 LYS A CA 1
ATOM 1477 C C . LYS A 1 189 ? -8.726 -1.748 -11.140 1.00 98.00 189 LYS A C 1
ATOM 1479 O O . LYS A 1 189 ? -7.917 -2.416 -10.507 1.00 98.00 189 LYS A O 1
ATOM 1484 N N . ASP A 1 190 ? -10.036 -1.765 -10.922 1.00 95.69 190 ASP A N 1
ATOM 1485 C CA . ASP A 1 190 ? -10.716 -2.545 -9.880 1.00 95.69 190 ASP A CA 1
ATOM 1486 C C . ASP A 1 190 ? -10.155 -2.327 -8.459 1.00 95.69 190 ASP A C 1
ATOM 1488 O O . ASP A 1 190 ? -9.232 -3.010 -8.009 1.00 95.69 190 ASP A O 1
ATOM 1492 N N . VAL A 1 191 ? -10.756 -1.404 -7.712 1.00 98.25 191 VAL A N 1
ATOM 1493 C CA . VAL A 1 191 ? -10.485 -1.212 -6.280 1.00 98.25 191 VAL A CA 1
ATOM 1494 C C . VAL A 1 191 ? -11.725 -1.600 -5.482 1.0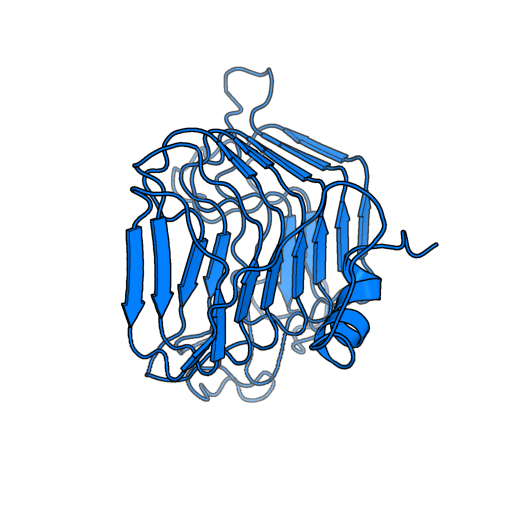0 98.25 191 VAL A C 1
ATOM 1496 O O . VAL A 1 191 ? -12.797 -1.040 -5.681 1.00 98.25 191 VAL A O 1
ATOM 1499 N N . LEU A 1 192 ? -11.604 -2.560 -4.571 1.00 96.88 192 LEU A N 1
ATOM 1500 C CA . LEU A 1 192 ? -12.688 -3.026 -3.710 1.00 96.88 192 LEU A CA 1
ATOM 1501 C C . LEU A 1 192 ? -12.432 -2.585 -2.268 1.00 96.88 192 LEU A C 1
ATOM 1503 O O . LEU A 1 192 ? -11.438 -2.984 -1.672 1.00 96.88 192 LEU A O 1
ATOM 1507 N N . ILE A 1 193 ? -13.343 -1.795 -1.701 1.00 96.75 193 ILE A N 1
ATOM 1508 C CA . ILE A 1 193 ? -13.303 -1.307 -0.318 1.00 96.75 193 ILE A CA 1
ATOM 1509 C C . ILE A 1 193 ? -14.643 -1.650 0.333 1.00 96.75 193 ILE A C 1
ATOM 1511 O O . ILE A 1 193 ? -15.639 -0.951 0.143 1.00 96.75 193 ILE A O 1
ATOM 1515 N N . VAL A 1 194 ? -14.698 -2.766 1.064 1.00 90.69 194 VAL A N 1
ATOM 1516 C CA . VAL A 1 194 ? -15.967 -3.297 1.590 1.00 90.69 194 VAL A CA 1
ATOM 1517 C C . VAL A 1 194 ? -15.839 -3.774 3.027 1.00 90.69 194 VAL A C 1
ATOM 1519 O O . VAL A 1 194 ? -14.929 -4.521 3.369 1.00 90.69 194 VAL A O 1
ATOM 1522 N N . GLY A 1 195 ? -16.804 -3.385 3.860 1.00 89.56 195 GLY A N 1
ATOM 1523 C CA . GLY A 1 195 ? -16.945 -3.907 5.221 1.00 89.56 195 GLY A CA 1
ATOM 1524 C C . GLY A 1 195 ? -15.841 -3.467 6.182 1.00 89.56 195 GLY A C 1
ATOM 1525 O O . GLY A 1 195 ? -15.684 -4.089 7.225 1.00 89.56 195 GLY A O 1
ATOM 1526 N N . ASN A 1 196 ? -15.070 -2.437 5.829 1.00 96.06 196 ASN A N 1
ATOM 1527 C CA . ASN A 1 196 ? -14.127 -1.817 6.754 1.00 96.06 196 ASN A CA 1
ATOM 1528 C C . ASN A 1 196 ? -14.889 -0.943 7.754 1.00 96.06 196 ASN A C 1
ATOM 1530 O O . ASN A 1 196 ? -15.900 -0.353 7.371 1.00 96.06 196 ASN A O 1
ATOM 1534 N N . THR A 1 197 ? -14.404 -0.864 8.991 1.00 97.12 197 THR A N 1
ATOM 1535 C CA . THR A 1 197 ? -15.033 -0.081 10.059 1.00 97.12 197 THR A CA 1
ATOM 1536 C C . THR A 1 197 ? -14.151 1.062 10.534 1.00 97.12 197 THR A C 1
ATOM 1538 O O . THR A 1 197 ? -12.930 0.925 10.637 1.00 97.12 197 THR A O 1
ATOM 1541 N N . PHE A 1 198 ? -14.787 2.186 10.853 1.00 97.94 198 PHE A N 1
ATOM 1542 C CA . PHE A 1 198 ? -14.134 3.436 11.240 1.00 97.94 198 PHE A CA 1
ATOM 1543 C C . PHE A 1 198 ? -14.793 3.976 12.513 1.00 97.94 198 PHE A C 1
ATOM 1545 O O . PHE A 1 198 ? -16.009 4.168 12.556 1.00 97.94 198 PHE A O 1
ATOM 1552 N N . ASN A 1 199 ? -14.015 4.197 13.577 1.00 96.38 199 ASN A N 1
ATOM 1553 C CA . ASN A 1 199 ? -14.551 4.595 14.885 1.00 96.38 199 ASN A CA 1
ATOM 1554 C C . ASN A 1 199 ? -14.252 6.046 15.295 1.00 96.38 199 ASN A C 1
ATOM 1556 O O . ASN A 1 199 ? -14.591 6.438 16.414 1.00 96.38 199 ASN A O 1
ATOM 1560 N N . ASN A 1 200 ? -13.605 6.835 14.435 1.00 97.38 200 ASN A N 1
ATOM 1561 C CA . ASN A 1 200 ? -13.217 8.204 14.756 1.00 97.38 200 ASN A CA 1
ATOM 1562 C C . ASN A 1 200 ? -13.444 9.146 13.568 1.00 97.38 200 ASN A C 1
ATOM 1564 O O . ASN A 1 200 ? -13.076 8.833 12.443 1.00 97.38 200 ASN A O 1
ATOM 1568 N N . SER A 1 201 ? -13.994 10.335 13.821 1.00 95.69 201 SER A N 1
ATOM 1569 C CA . SER A 1 201 ? -14.353 11.310 12.779 1.00 95.69 201 SER A CA 1
ATOM 1570 C C . SER A 1 201 ? -13.165 11.951 12.054 1.00 95.69 201 SER A C 1
ATOM 1572 O O . SER A 1 201 ? -13.366 12.651 11.070 1.00 95.69 201 SER A O 1
ATOM 1574 N N . THR A 1 202 ? -11.940 11.772 12.551 1.00 97.62 202 THR A N 1
ATOM 1575 C CA . THR A 1 202 ? -10.718 12.219 11.853 1.00 97.62 202 THR A CA 1
ATOM 1576 C C . THR A 1 202 ? -10.285 11.258 10.746 1.00 97.62 202 THR A C 1
ATOM 1578 O O . THR A 1 202 ? -9.444 11.608 9.927 1.00 97.62 202 THR A O 1
ATOM 1581 N N . GLN A 1 203 ? -10.861 10.055 10.700 1.00 98.50 203 GLN A N 1
ATOM 1582 C CA . GLN A 1 203 ? -10.568 9.064 9.674 1.00 98.50 203 GLN A CA 1
ATOM 1583 C C . GLN A 1 203 ? -11.259 9.439 8.353 1.00 98.50 203 GLN A C 1
ATOM 1585 O O . GLN A 1 203 ? -12.394 9.922 8.330 1.00 98.50 203 GLN A O 1
ATOM 1590 N N . SER A 1 204 ? -10.576 9.179 7.241 1.00 98.62 204 SER A N 1
ATOM 1591 C CA . SER A 1 204 ? -11.034 9.522 5.890 1.00 98.62 204 SER A CA 1
ATOM 1592 C C . SER A 1 204 ? -10.607 8.490 4.846 1.00 98.62 204 SER A C 1
ATOM 1594 O O . SER A 1 204 ? -9.705 7.673 5.065 1.00 98.62 204 SER A O 1
ATOM 1596 N N . ILE A 1 205 ? -11.274 8.537 3.692 1.00 98.75 205 ILE A N 1
ATOM 1597 C CA . ILE A 1 205 ? -10.948 7.767 2.494 1.00 98.75 205 ILE A CA 1
ATOM 1598 C C . ILE A 1 205 ? -10.655 8.740 1.345 1.00 98.75 205 ILE A C 1
ATOM 1600 O O . ILE A 1 205 ? -11.501 9.561 0.993 1.00 98.75 205 ILE A O 1
ATOM 1604 N N . HIS A 1 206 ? -9.492 8.611 0.711 1.00 98.88 206 HIS A N 1
ATOM 1605 C CA . HIS A 1 206 ? -9.114 9.355 -0.495 1.00 98.88 206 HIS A CA 1
ATOM 1606 C C . HIS A 1 206 ? -9.008 8.411 -1.689 1.00 98.88 206 HIS A C 1
ATOM 1608 O O . HIS A 1 206 ? -8.327 7.390 -1.613 1.00 98.88 206 HIS A O 1
ATOM 1614 N N . LEU A 1 207 ? -9.673 8.753 -2.791 1.00 98.81 207 LEU A N 1
ATOM 1615 C CA . LEU A 1 207 ? -9.750 7.960 -4.015 1.00 98.81 207 LEU A CA 1
ATOM 1616 C C . LEU A 1 207 ? -9.376 8.832 -5.217 1.00 98.81 207 LEU A C 1
ATOM 1618 O O . LEU A 1 207 ? -10.142 9.706 -5.617 1.00 98.81 207 LEU A O 1
ATOM 1622 N N . GLU A 1 208 ? -8.210 8.592 -5.806 1.00 98.75 208 GLU A N 1
ATOM 1623 C CA . GLU A 1 208 ? -7.678 9.376 -6.923 1.00 98.75 208 GLU A CA 1
ATOM 1624 C C . GLU A 1 208 ? -7.166 8.481 -8.050 1.00 98.75 208 GLU A C 1
ATOM 1626 O O . GLU A 1 208 ? -6.442 7.514 -7.802 1.00 98.75 208 GLU A O 1
ATOM 1631 N N . ASP A 1 209 ? -7.517 8.833 -9.289 1.00 98.75 209 ASP A N 1
ATOM 1632 C CA . ASP A 1 209 ? -7.114 8.120 -10.503 1.00 98.75 209 ASP A CA 1
ATOM 1633 C C . ASP A 1 209 ? -7.489 6.627 -10.443 1.00 98.75 209 ASP A C 1
ATOM 1635 O O . ASP A 1 209 ? -6.639 5.730 -10.397 1.00 98.75 209 ASP A O 1
ATOM 1639 N N . ILE A 1 210 ? -8.796 6.349 -10.453 1.00 98.75 210 ILE A N 1
ATOM 1640 C CA . ILE A 1 210 ? -9.352 4.990 -10.391 1.00 98.75 210 ILE A CA 1
ATOM 1641 C C . ILE A 1 210 ? -10.381 4.806 -11.508 1.00 98.75 210 ILE A C 1
ATOM 1643 O O . ILE A 1 210 ? -11.227 5.659 -11.738 1.00 98.75 210 ILE A O 1
ATOM 1647 N N . ASP A 1 211 ? -10.314 3.682 -12.208 1.00 98.44 211 ASP A N 1
ATOM 1648 C CA . ASP A 1 211 ? -11.290 3.304 -13.228 1.00 98.44 211 ASP A CA 1
ATOM 1649 C C . ASP A 1 211 ? -12.587 2.871 -12.535 1.00 98.44 211 ASP A C 1
ATOM 1651 O O . ASP A 1 211 ? -13.571 3.601 -12.513 1.00 98.44 211 ASP A O 1
ATOM 1655 N N . THR A 1 212 ? -12.551 1.741 -11.835 1.00 97.31 212 THR A N 1
ATOM 1656 C CA . THR A 1 212 ? -13.709 1.217 -11.111 1.00 97.31 212 THR A CA 1
ATOM 1657 C C . THR A 1 212 ? -13.382 1.057 -9.633 1.00 97.31 212 THR A C 1
ATOM 1659 O O . THR A 1 212 ? -12.445 0.338 -9.275 1.00 97.31 212 THR A O 1
ATOM 1662 N N . VAL A 1 213 ? -14.195 1.661 -8.763 1.00 95.94 213 VAL A N 1
ATOM 1663 C CA . VAL A 1 213 ? -14.189 1.399 -7.319 1.00 95.94 213 VAL A CA 1
ATOM 1664 C C . VAL A 1 213 ? -15.518 0.801 -6.864 1.00 95.94 213 VAL A C 1
ATOM 1666 O O . VAL A 1 213 ? -16.600 1.266 -7.216 1.00 95.94 213 VAL A O 1
ATOM 1669 N N . PHE A 1 214 ? -15.441 -0.241 -6.047 1.00 94.31 214 PHE A N 1
ATOM 1670 C CA . PHE A 1 214 ? -16.564 -0.841 -5.343 1.00 94.31 214 PHE A CA 1
ATOM 1671 C C . PHE A 1 214 ? -16.465 -0.435 -3.877 1.00 94.31 214 PHE A C 1
ATOM 1673 O O . PHE A 1 214 ? -15.561 -0.888 -3.176 1.00 94.31 214 PHE A O 1
ATOM 1680 N N . LEU A 1 215 ? -17.381 0.414 -3.417 1.00 92.00 215 LEU A N 1
ATOM 1681 C CA . LEU A 1 215 ? -17.342 0.997 -2.076 1.00 92.00 215 LEU A CA 1
ATOM 1682 C C . LEU A 1 215 ? -18.623 0.643 -1.312 1.00 92.00 215 LEU A C 1
ATOM 1684 O O . LEU A 1 215 ? -19.731 0.960 -1.759 1.00 92.00 215 LEU A O 1
ATOM 1688 N N . SER A 1 216 ? -18.494 -0.033 -0.166 1.00 87.88 216 SER A N 1
ATOM 1689 C CA . SER A 1 216 ? -19.628 -0.212 0.751 1.00 87.88 216 SER A CA 1
ATOM 1690 C C . SER A 1 216 ? -20.022 1.121 1.396 1.00 87.88 216 SER A C 1
ATOM 1692 O O . SER A 1 216 ? -19.190 2.023 1.462 1.00 87.88 216 SER A O 1
ATOM 1694 N N . PRO A 1 217 ? -21.259 1.264 1.913 1.00 85.44 217 PRO A N 1
ATOM 1695 C CA . PRO A 1 217 ? -21.603 2.411 2.747 1.00 85.44 217 PRO A CA 1
ATOM 1696 C C . PRO A 1 217 ? -20.564 2.607 3.856 1.00 85.44 217 PRO A C 1
ATOM 1698 O O . PRO A 1 217 ? -20.157 1.628 4.481 1.00 85.44 217 PRO A O 1
ATOM 1701 N N . VAL A 1 218 ? -20.153 3.855 4.054 1.00 87.25 218 VAL A N 1
ATOM 1702 C CA . VAL A 1 218 ? -19.193 4.269 5.081 1.00 87.25 218 VAL A CA 1
ATOM 1703 C C . VAL A 1 218 ? -19.967 4.932 6.222 1.00 87.25 218 VAL A C 1
ATOM 1705 O O . VAL A 1 218 ? -21.037 5.509 6.001 1.00 87.25 218 VAL A O 1
ATOM 1708 N N . GLU A 1 219 ? -19.464 4.808 7.444 1.00 87.88 219 GLU A N 1
ATOM 1709 C CA . GLU A 1 219 ? -20.033 5.381 8.656 1.00 87.88 219 GLU A CA 1
ATOM 1710 C C . GLU A 1 219 ? -20.242 6.896 8.532 1.00 87.88 219 GLU A C 1
ATOM 1712 O O . GLU A 1 219 ? -19.485 7.620 7.881 1.00 87.88 219 GLU A O 1
ATOM 1717 N N . ALA A 1 220 ? -21.298 7.394 9.182 1.00 82.06 220 ALA A N 1
ATOM 1718 C CA . ALA A 1 220 ? -21.601 8.818 9.188 1.00 82.06 220 ALA A CA 1
ATOM 1719 C C . ALA A 1 220 ? -20.443 9.613 9.814 1.00 82.06 220 ALA A C 1
ATOM 1721 O O . ALA A 1 220 ? -19.987 9.297 10.910 1.00 82.06 220 ALA A O 1
ATOM 1722 N N . GLY A 1 221 ? -20.002 10.665 9.124 1.00 88.62 221 GLY A N 1
ATOM 1723 C CA . GLY A 1 221 ? -18.900 11.521 9.569 1.00 88.62 221 GLY A CA 1
ATOM 1724 C C . GLY A 1 221 ? -17.528 11.144 9.010 1.00 88.62 221 GLY A C 1
ATOM 1725 O O . GLY A 1 221 ? -16.606 11.937 9.160 1.00 88.62 221 GLY A O 1
ATOM 1726 N N . ILE A 1 222 ? -17.393 10.008 8.319 1.00 96.19 222 ILE A N 1
ATOM 1727 C CA . ILE A 1 222 ? -16.163 9.666 7.596 1.00 96.19 222 ILE A CA 1
ATOM 1728 C C . ILE A 1 222 ? -16.173 10.347 6.230 1.00 96.19 222 ILE A C 1
ATOM 1730 O O . ILE A 1 222 ? -17.084 10.150 5.420 1.00 96.19 222 ILE A O 1
ATOM 1734 N N . GLN A 1 223 ? -15.154 11.161 5.966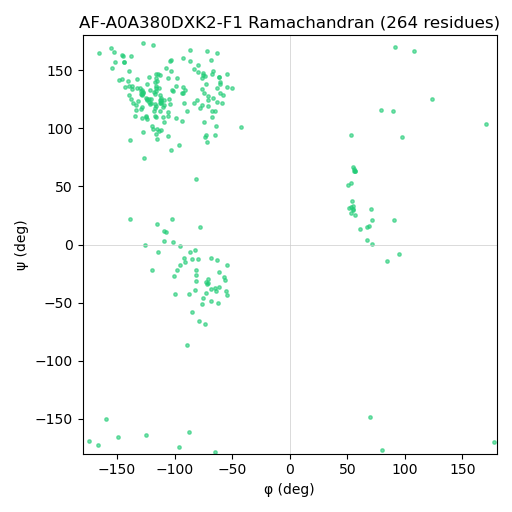 1.00 96.94 223 GLN A N 1
ATOM 1735 C CA . GLN A 1 223 ? -15.024 11.858 4.692 1.00 96.94 223 GLN A CA 1
ATOM 1736 C C . GLN A 1 223 ? -14.550 10.899 3.595 1.00 96.94 223 GLN A C 1
ATOM 1738 O O . GLN A 1 223 ? -13.577 10.170 3.779 1.00 96.94 223 GLN A O 1
ATOM 1743 N N . VAL A 1 224 ? -15.198 10.956 2.428 1.00 97.62 224 VAL A N 1
ATOM 1744 C CA . VAL A 1 224 ? -14.743 10.278 1.207 1.00 97.62 224 VAL A CA 1
ATOM 1745 C C . VAL A 1 224 ? -14.458 11.326 0.135 1.00 97.62 224 VAL A C 1
ATOM 1747 O O . VAL A 1 224 ? -15.369 12.016 -0.320 1.00 97.62 224 VAL A O 1
ATOM 1750 N N . THR A 1 225 ? -13.196 11.441 -0.269 1.00 98.44 225 THR A N 1
ATOM 1751 C CA . THR A 1 225 ? -12.734 12.349 -1.327 1.00 98.44 225 THR A CA 1
ATOM 1752 C C . THR A 1 225 ? -12.500 11.561 -2.609 1.00 98.44 225 THR A C 1
ATOM 1754 O O . THR A 1 225 ? -11.849 10.519 -2.584 1.00 98.44 225 THR A O 1
ATOM 1757 N N . THR A 1 226 ? -13.009 12.059 -3.739 1.00 98.25 226 THR A N 1
ATOM 1758 C CA . THR A 1 226 ? -12.881 11.405 -5.051 1.00 98.25 226 THR A CA 1
ATOM 1759 C C . THR A 1 226 ? -12.341 12.370 -6.098 1.00 98.25 226 THR A C 1
ATOM 1761 O O . THR A 1 226 ? -12.891 13.459 -6.266 1.00 98.25 226 THR A O 1
ATOM 1764 N N . ILE A 1 227 ? -11.308 11.965 -6.836 1.00 98.56 227 ILE A N 1
ATOM 1765 C CA . ILE A 1 227 ? -10.664 12.751 -7.894 1.00 98.56 227 ILE A CA 1
ATOM 1766 C C . ILE A 1 227 ? -10.415 11.834 -9.097 1.00 98.56 227 ILE A C 1
ATOM 1768 O O . ILE A 1 227 ? -9.734 10.824 -8.969 1.00 98.56 227 ILE A O 1
ATOM 1772 N N . ASN A 1 228 ? -10.951 12.172 -10.273 1.00 98.38 228 ASN A N 1
ATOM 1773 C CA . ASN A 1 228 ? -10.775 11.374 -11.499 1.00 98.38 228 ASN A CA 1
ATOM 1774 C C . ASN A 1 228 ? -11.094 9.871 -11.305 1.00 98.38 228 ASN A C 1
ATOM 1776 O O . ASN A 1 228 ? -10.289 8.992 -11.622 1.00 98.38 228 ASN A O 1
ATOM 1780 N N . VAL A 1 229 ? -12.274 9.593 -10.743 1.00 98.19 229 VAL A N 1
ATOM 1781 C CA . VAL A 1 229 ? -12.817 8.237 -10.598 1.00 98.19 229 VAL A CA 1
ATOM 1782 C C . VAL A 1 229 ? -13.904 8.029 -11.651 1.00 98.19 229 VAL A C 1
ATOM 1784 O O . VAL A 1 229 ? -14.863 8.799 -11.658 1.00 98.19 229 VAL A O 1
ATOM 1787 N N . ASP A 1 230 ? -13.765 7.031 -12.532 1.00 97.50 230 ASP A N 1
ATOM 1788 C CA . ASP A 1 230 ? -14.733 6.828 -13.628 1.00 97.50 230 ASP A CA 1
ATOM 1789 C C . ASP A 1 230 ? -16.045 6.216 -13.141 1.00 97.50 230 ASP A C 1
ATOM 1791 O O . ASP A 1 230 ? -17.125 6.685 -13.503 1.00 97.50 230 ASP A O 1
ATOM 1795 N N . GLU A 1 231 ? -15.971 5.181 -12.304 1.00 94.25 231 GLU A N 1
ATOM 1796 C CA . GLU A 1 231 ? -17.151 4.478 -11.818 1.00 94.25 231 GLU A CA 1
ATOM 1797 C C . GLU A 1 231 ? -17.052 4.145 -10.325 1.00 94.25 231 GLU A C 1
ATOM 1799 O O . GLU A 1 231 ? -16.134 3.458 -9.875 1.00 94.25 231 GLU A O 1
ATOM 1804 N N . ILE A 1 232 ? -18.059 4.577 -9.555 1.00 92.31 232 ILE A N 1
ATOM 1805 C CA . ILE A 1 232 ? -18.249 4.192 -8.151 1.00 92.31 232 ILE A CA 1
ATOM 1806 C C . ILE A 1 232 ? -19.474 3.289 -8.048 1.00 92.31 232 ILE A C 1
ATOM 1808 O O . ILE A 1 232 ? -20.618 3.730 -8.164 1.00 92.31 232 ILE A O 1
ATOM 1812 N N . LYS A 1 233 ? -19.238 2.010 -7.770 1.00 87.94 233 LYS A N 1
ATOM 1813 C CA . LYS A 1 233 ? -20.277 1.013 -7.522 1.00 87.94 233 LYS A CA 1
ATOM 1814 C C . LYS A 1 233 ? -20.541 0.916 -6.023 1.00 87.94 233 LYS A C 1
ATOM 1816 O O . LYS A 1 233 ? -19.757 0.318 -5.287 1.00 87.94 233 LYS A O 1
ATOM 1821 N N . SER A 1 234 ? -21.670 1.457 -5.572 1.00 74.62 234 SER A N 1
ATOM 1822 C CA . SER A 1 234 ? -22.149 1.296 -4.197 1.00 74.62 234 SER A CA 1
ATOM 1823 C C . SER A 1 234 ? -23.320 0.308 -4.146 1.00 74.62 234 SER A C 1
ATOM 1825 O O . SER A 1 234 ? -24.324 0.441 -4.844 1.00 74.62 234 SER A O 1
ATOM 1827 N N . LYS A 1 235 ? -23.202 -0.736 -3.322 1.00 55.28 235 LYS A N 1
ATOM 1828 C CA . LYS A 1 235 ? -24.330 -1.604 -2.949 1.00 55.28 235 LYS A CA 1
ATOM 1829 C C . LYS A 1 235 ? -24.320 -1.804 -1.439 1.00 55.28 235 LYS A C 1
ATOM 1831 O O . LYS A 1 235 ? -23.261 -1.950 -0.833 1.00 55.28 235 LYS A O 1
ATOM 1836 N N . LYS A 1 236 ? -25.508 -1.848 -0.825 1.00 46.06 236 LYS A N 1
ATOM 1837 C CA . LYS A 1 236 ? -25.676 -2.342 0.549 1.00 46.06 236 LYS A CA 1
ATOM 1838 C C . LYS A 1 236 ? -25.313 -3.830 0.567 1.00 46.06 236 LYS A C 1
ATOM 1840 O O . LYS A 1 236 ? -26.153 -4.672 0.267 1.00 46.06 236 LYS A O 1
ATOM 1845 N N . PHE A 1 237 ? -24.070 -4.157 0.903 1.00 44.56 237 PHE A N 1
ATOM 1846 C CA . PHE A 1 237 ? -23.692 -5.524 1.239 1.00 44.56 237 PHE A CA 1
ATOM 1847 C C . PHE A 1 237 ? -24.231 -5.821 2.642 1.00 44.56 237 PHE A C 1
ATOM 1849 O O . PHE A 1 237 ? -23.721 -5.302 3.632 1.00 44.56 237 PHE A O 1
ATOM 1856 N N . ARG A 1 238 ? -25.300 -6.620 2.750 1.00 37.31 238 ARG A N 1
ATOM 1857 C CA . ARG A 1 238 ? -25.669 -7.230 4.034 1.00 37.31 238 ARG A CA 1
ATOM 1858 C C . ARG A 1 238 ? -24.645 -8.325 4.327 1.00 37.31 238 ARG A C 1
ATOM 1860 O O . ARG A 1 238 ? -24.790 -9.448 3.857 1.00 37.31 238 ARG A O 1
ATOM 1867 N N . MET A 1 239 ? -23.607 -7.994 5.090 1.00 37.16 239 MET A N 1
ATOM 1868 C CA . MET A 1 239 ? -22.833 -9.006 5.804 1.00 37.16 239 MET A CA 1
ATOM 1869 C C . MET A 1 239 ? -23.685 -9.483 6.980 1.00 37.16 239 MET A C 1
ATOM 1871 O O . MET A 1 239 ? -23.701 -8.869 8.044 1.00 37.16 239 MET A O 1
ATOM 1875 N N . THR A 1 240 ? -24.461 -10.544 6.777 1.00 34.66 240 THR A N 1
ATOM 1876 C CA . THR A 1 240 ? -25.091 -11.235 7.902 1.00 34.66 240 THR A CA 1
ATOM 1877 C C . THR A 1 240 ? -23.987 -11.970 8.657 1.00 34.66 240 THR A C 1
ATOM 1879 O O . THR A 1 240 ? -23.295 -12.814 8.086 1.00 34.66 240 THR A O 1
ATOM 1882 N N . LEU A 1 241 ? -23.790 -11.617 9.928 1.00 34.72 241 LEU A N 1
ATOM 1883 C CA . LEU A 1 241 ? -22.928 -12.354 10.846 1.00 34.72 241 LEU A CA 1
ATOM 1884 C C . LEU A 1 241 ? -23.552 -13.748 11.033 1.00 34.72 241 LEU A C 1
ATOM 1886 O O . LEU A 1 241 ? -24.571 -13.895 11.702 1.00 34.72 241 LEU A O 1
ATOM 1890 N N . GLY A 1 242 ? -22.992 -14.753 10.365 1.00 36.03 242 GLY A N 1
ATOM 1891 C CA . GLY A 1 242 ? -23.505 -16.122 10.359 1.00 36.03 242 GLY A CA 1
ATOM 1892 C C . GLY A 1 242 ? -23.784 -16.614 8.944 1.00 36.03 242 GLY A C 1
ATOM 1893 O O . GLY A 1 242 ? -24.506 -15.977 8.180 1.00 36.03 242 GLY A O 1
ATOM 1894 N N . LEU A 1 243 ? -23.186 -17.757 8.596 1.00 40.22 243 LEU A N 1
ATOM 1895 C CA . LEU A 1 243 ? -23.373 -18.467 7.332 1.00 40.22 243 LEU A CA 1
ATOM 1896 C C . LEU A 1 243 ? -24.853 -18.503 6.907 1.00 40.22 243 LEU A C 1
ATOM 1898 O O . LEU A 1 243 ? -25.614 -19.327 7.408 1.00 40.22 243 LEU A O 1
ATOM 1902 N N . ARG A 1 244 ? -25.233 -17.637 5.963 1.00 33.91 244 ARG A N 1
ATOM 1903 C CA . ARG A 1 244 ? -26.236 -17.829 4.896 1.00 33.91 244 ARG A CA 1
ATOM 1904 C C . ARG A 1 244 ? -26.477 -16.476 4.231 1.00 33.91 244 ARG A C 1
ATOM 1906 O O . ARG A 1 244 ? -27.161 -15.615 4.779 1.00 33.91 244 ARG A O 1
ATOM 1913 N N . ILE A 1 245 ? -25.908 -16.300 3.045 1.00 36.56 245 ILE A N 1
ATOM 1914 C CA . ILE A 1 245 ? -26.300 -15.223 2.137 1.00 36.56 245 ILE A CA 1
ATOM 1915 C C . ILE A 1 245 ? -27.348 -15.819 1.195 1.00 36.56 245 ILE A C 1
ATOM 1917 O O . ILE A 1 245 ? -27.181 -16.936 0.705 1.00 36.56 245 ILE A O 1
ATOM 1921 N N . VAL A 1 246 ? -28.468 -15.112 1.044 1.00 31.03 246 VAL A N 1
ATOM 1922 C CA . VAL A 1 246 ? -29.590 -15.486 0.181 1.00 31.03 246 VAL A CA 1
ATOM 1923 C C . VAL A 1 246 ? -29.818 -14.339 -0.811 1.00 31.03 246 VAL A C 1
ATOM 1925 O O . VAL A 1 246 ? -30.037 -13.198 -0.406 1.00 31.03 246 VAL A O 1
ATOM 1928 N N . ASP A 1 247 ? -29.746 -14.716 -2.086 1.00 33.12 247 ASP A N 1
ATOM 1929 C CA . ASP A 1 247 ? -30.311 -14.155 -3.319 1.00 33.12 247 ASP A CA 1
ATOM 1930 C C . ASP A 1 247 ? -29.717 -12.936 -4.072 1.00 33.12 247 ASP A C 1
ATOM 1932 O O . ASP A 1 247 ? -29.809 -11.766 -3.699 1.00 33.12 247 ASP A O 1
ATOM 1936 N N . ASN A 1 248 ? -29.276 -13.301 -5.291 1.00 32.47 248 ASN A N 1
ATOM 1937 C CA . ASN A 1 248 ? -29.482 -12.665 -6.602 1.00 32.47 248 ASN A CA 1
ATOM 1938 C C . ASN A 1 248 ? -28.509 -11.614 -7.156 1.00 32.47 248 ASN A C 1
ATOM 1940 O O . ASN A 1 248 ? -28.822 -10.952 -8.142 1.00 32.47 248 ASN A O 1
ATOM 1944 N N . PHE A 1 249 ? -27.264 -11.574 -6.672 1.00 35.38 249 PHE A N 1
ATOM 1945 C CA . PHE A 1 249 ? -26.128 -11.030 -7.451 1.00 35.38 249 PHE A CA 1
ATOM 1946 C C . PHE A 1 249 ? -24.832 -11.864 -7.310 1.00 35.38 249 PHE A C 1
ATOM 1948 O O . PHE A 1 249 ? -23.724 -11.374 -7.527 1.00 35.38 249 PHE A O 1
ATOM 1955 N N . GLU A 1 250 ? -24.958 -13.140 -6.929 1.00 45.75 250 GLU A N 1
ATOM 1956 C CA . GLU A 1 250 ? -23.872 -13.919 -6.314 1.00 45.75 250 GLU A CA 1
ATOM 1957 C C . GLU A 1 250 ? -22.879 -14.644 -7.246 1.00 45.75 250 GLU A C 1
ATOM 1959 O O . GLU A 1 250 ? -21.895 -15.183 -6.746 1.00 45.75 250 GLU A O 1
ATOM 1964 N N . SER A 1 251 ? -23.023 -14.696 -8.573 1.00 42.59 251 SER A N 1
ATOM 1965 C CA . SER A 1 251 ? -22.196 -15.666 -9.326 1.00 42.59 251 SER A CA 1
ATOM 1966 C C . SER A 1 251 ? -20.752 -15.223 -9.626 1.00 42.59 251 SER A C 1
ATOM 1968 O O . SER A 1 251 ? -19.867 -16.078 -9.655 1.00 42.59 251 SER A O 1
ATOM 1970 N N . ALA A 1 252 ? -20.476 -13.925 -9.809 1.00 41.16 252 ALA A N 1
ATOM 1971 C CA . ALA A 1 252 ? -19.138 -13.435 -10.186 1.00 41.16 252 ALA A CA 1
ATOM 1972 C C . ALA A 1 252 ? -18.325 -12.895 -8.994 1.00 41.16 252 ALA A C 1
ATOM 1974 O O . ALA A 1 252 ? -17.147 -13.219 -8.850 1.00 41.16 252 ALA A O 1
ATOM 1975 N N . PHE A 1 253 ? -18.961 -12.128 -8.101 1.00 46.66 253 PHE A N 1
ATOM 1976 C CA . PHE A 1 253 ? -18.315 -11.538 -6.922 1.00 46.66 253 PHE A CA 1
ATOM 1977 C C . PHE A 1 253 ? -17.924 -12.615 -5.899 1.00 46.66 253 PHE A C 1
ATOM 1979 O O . PHE A 1 253 ? -16.771 -12.702 -5.487 1.00 46.66 253 PHE A O 1
ATOM 1986 N N . ILE A 1 254 ? -18.842 -13.526 -5.562 1.00 44.50 254 ILE A N 1
ATOM 1987 C CA . ILE A 1 254 ? -18.546 -14.594 -4.600 1.00 44.50 254 ILE A CA 1
ATOM 1988 C C . ILE A 1 254 ? -17.584 -15.622 -5.188 1.00 44.50 254 ILE A C 1
ATOM 1990 O O . ILE A 1 254 ? -16.737 -16.099 -4.449 1.00 44.50 254 ILE A O 1
ATOM 1994 N N . LYS A 1 255 ? -17.601 -15.924 -6.495 1.00 43.91 255 LYS A N 1
ATOM 1995 C CA . LYS A 1 255 ? -16.564 -16.795 -7.087 1.00 43.91 255 LYS A CA 1
ATOM 1996 C C . LYS A 1 255 ? -15.161 -16.175 -7.036 1.00 43.91 255 LYS A C 1
ATOM 1998 O O . LYS A 1 255 ? -14.216 -16.912 -6.774 1.00 43.91 255 LYS A O 1
ATOM 2003 N N . ARG A 1 256 ? -15.024 -14.856 -7.240 1.00 49.09 256 ARG A N 1
ATOM 2004 C CA . ARG A 1 256 ? -13.728 -14.146 -7.188 1.00 49.09 256 ARG A CA 1
ATOM 2005 C C . ARG A 1 256 ? -13.192 -14.000 -5.756 1.00 49.09 256 ARG A C 1
ATOM 2007 O O . ARG A 1 256 ? -11.984 -14.060 -5.566 1.00 49.09 256 ARG A O 1
ATOM 2014 N N . TYR A 1 257 ? -14.073 -13.876 -4.756 1.00 47.94 257 TYR A N 1
ATOM 2015 C CA . TYR A 1 257 ? -13.687 -13.554 -3.372 1.00 47.94 257 TYR A CA 1
ATOM 2016 C C . TYR A 1 257 ? -13.949 -14.655 -2.325 1.00 47.94 257 TYR A C 1
ATOM 2018 O O . TYR A 1 257 ? -13.476 -14.528 -1.197 1.00 47.94 257 TYR A O 1
ATOM 2026 N N . LYS A 1 258 ? -14.609 -15.779 -2.668 1.00 42.03 258 LYS A N 1
ATOM 2027 C CA . LYS A 1 258 ? -14.790 -16.935 -1.753 1.00 42.03 258 LYS A CA 1
ATOM 2028 C C . LYS A 1 258 ? -13.465 -17.463 -1.213 1.00 42.03 258 LYS A C 1
ATOM 2030 O O . LYS A 1 258 ? -13.383 -17.823 -0.044 1.00 42.03 258 LYS A O 1
ATOM 2035 N N . TYR A 1 259 ? -12.444 -17.504 -2.066 1.00 40.53 259 TYR A N 1
ATOM 2036 C CA . TYR A 1 259 ? -11.122 -18.014 -1.706 1.00 40.53 259 TYR A CA 1
ATOM 2037 C C . TYR A 1 259 ? -10.366 -17.082 -0.752 1.00 40.53 259 TYR A C 1
ATOM 2039 O O . TYR A 1 259 ? -9.609 -17.568 0.077 1.00 40.53 259 TYR A O 1
ATOM 2047 N N . ALA A 1 260 ? -10.614 -15.770 -0.818 1.00 39.41 260 ALA A N 1
ATOM 2048 C CA . ALA A 1 260 ? -9.980 -14.788 0.060 1.00 39.41 260 ALA A CA 1
ATOM 2049 C C . ALA A 1 260 ? -10.657 -14.688 1.442 1.00 39.41 260 ALA A C 1
ATOM 2051 O O . ALA A 1 260 ? -10.008 -14.313 2.413 1.00 39.41 260 ALA A O 1
ATOM 2052 N N . ILE A 1 261 ? -11.951 -15.024 1.532 1.00 40.62 261 ILE A N 1
ATOM 2053 C CA . ILE A 1 261 ? -12.766 -14.816 2.741 1.00 40.62 261 ILE A CA 1
ATOM 2054 C C . ILE A 1 261 ? -12.944 -16.104 3.572 1.00 40.62 261 ILE A C 1
ATOM 2056 O O . ILE A 1 261 ? -13.157 -16.002 4.776 1.00 40.62 261 ILE A O 1
ATOM 2060 N N . ILE A 1 262 ? -12.887 -17.309 2.975 1.00 38.62 262 ILE A N 1
ATOM 2061 C CA . ILE A 1 262 ? -13.460 -18.513 3.623 1.00 38.62 262 ILE A CA 1
ATOM 2062 C C . ILE A 1 262 ? -12.463 -19.649 3.917 1.00 38.62 262 ILE A C 1
ATOM 2064 O O . ILE A 1 262 ? -12.735 -20.428 4.824 1.00 38.62 262 ILE A O 1
ATOM 2068 N N . ASN A 1 263 ? -11.306 -19.754 3.251 1.00 31.28 263 ASN A N 1
ATOM 2069 C CA . ASN A 1 263 ? -10.426 -20.918 3.446 1.00 31.28 263 ASN A CA 1
ATOM 2070 C C . ASN A 1 263 ? -8.988 -20.534 3.845 1.00 31.28 263 ASN A C 1
ATOM 2072 O O . ASN A 1 263 ? -8.332 -19.802 3.098 1.00 31.28 263 ASN A O 1
ATOM 2076 N N . PRO A 1 264 ? -8.445 -21.076 4.956 1.00 31.78 264 PRO A N 1
ATOM 2077 C CA . PRO A 1 264 ? -7.003 -21.180 5.107 1.00 31.78 264 PRO A CA 1
ATOM 2078 C C . PRO A 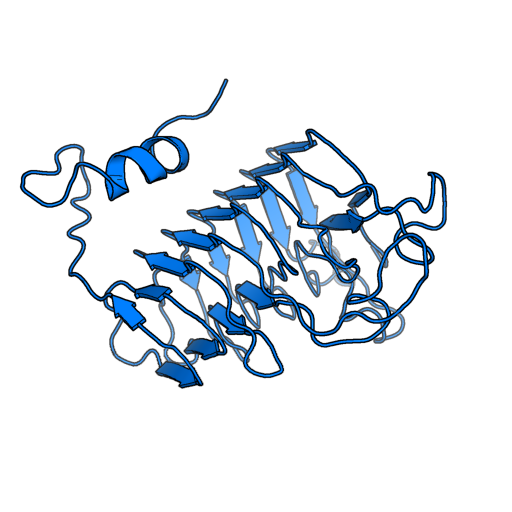1 264 ? -6.526 -22.154 4.028 1.00 31.78 264 PRO A C 1
ATOM 2080 O O . PRO A 1 264 ? -6.931 -23.316 4.001 1.00 31.78 264 PRO A O 1
ATOM 2083 N N . ILE A 1 265 ? -5.744 -21.652 3.075 1.00 34.38 265 ILE A N 1
ATOM 2084 C CA . ILE A 1 265 ? -5.029 -22.507 2.132 1.00 34.38 265 ILE A CA 1
ATOM 2085 C C . ILE A 1 265 ? -3.979 -23.242 2.972 1.00 34.38 265 ILE A C 1
ATOM 2087 O O . ILE A 1 265 ? -3.073 -22.602 3.504 1.00 34.38 265 ILE A O 1
ATOM 2091 N N . ILE A 1 266 ? -4.195 -24.545 3.158 1.00 35.22 266 ILE A N 1
ATOM 2092 C CA . ILE A 1 266 ? -3.175 -25.514 3.580 1.00 35.22 266 ILE A CA 1
ATOM 2093 C C . ILE A 1 266 ? -2.308 -25.818 2.360 1.00 35.22 266 ILE A C 1
ATOM 2095 O O . ILE A 1 266 ? -2.903 -25.975 1.266 1.00 35.22 266 ILE A O 1
#

Foldseek 3Di:
DAAALAQAELDDDEEAAQEEAAFYANPPVPCLPHENHEQYYQAPPSDPPDDDRQRRGAEDYAHEPYEFFYDPPPRGGGASEHYEYDAAEAPRAHEHEEAEHYEYEQHAHANEEYEQHEQYYRYQYEYENYQEYYAYEYDAWAQRQAHSPPSDIPGTDHHEAAAHYQYEYYDAHNDENAHYEYDPLAAYEEAEHYNYADDDLNHEHEAYNHAEYEHEDYDPNHYYHYYNYNYYHYDHDPPDPDPDDDDDDCDPVCVSCVVVPPDDDD

Radius of gyration: 18.17 Å; Cα contacts (8 Å, |Δi|>4): 758; chains: 1; bounding box: 54×38×47 Å

Sequence (266 aa):
MSGHAIDACGINGLYIKNCSFEGFIDYSGERFYSEAIQLDIQVPGAFPKFGTTDGTITKNVIIEDCYFGPSELPEMGSWNRAIGSHASRHNRYYENIHIRNNIFEDIQGYALTPLKYKDAFIINNKFINCEGGIRYLGVRDGKNAADVMTGKDLGSQAGINMNIIGNEFKGSMSKDAIHVRNYNNVKHKDVLIVGNTFNNSTQSIHLEDIDTVFLSPVEAGIQVTTINVDEIKSKKFRMTLGLRIVDNFESAFIKRYKYAIINPII

pLDDT: mean 87.92, std 18.9, range [31.03, 98.94]

Organism: Staphylococcus aureus (NCBI:txid1280)